Protein AF-A0A9D1SQ74-F1 (afdb_monomer_lite)

pLDDT: mean 72.54, std 18.02, range [31.77, 94.38]

Sequence (328 aa):
MSELSLGQFIKNVFDYSTGKPVQQQPGKVANENFQRAQNEAMKMVQQTAQNITQNFVRQQDILNTQMMLKELSNVERSWLMKNMFNFPENLSQLIEQIVTQGKTVTAQELAALMKQDIDISKILVLLQTNGKAALEKLQKMITTMNQSGIYDTRQLKEMSVLINACIPANDASQAQILKSLMVMYLPWLPLNESAGFNFGADSAEEGKKGAGEESITIIITTKNYGEIKVFLFMAQNGVNMDITCSEDFPKDRFNEAIKGENAIHLSENPVYTTRKSNSDEDAKELKVEFSKSAKITPQLLIIVHAIIKIVTELDNTGTLQEKRKEEL

Organism: NCBI:txid2840847

Radius of gyration: 31.01 Å; chains: 1; bounding box: 105×67×65 Å

Secondary structure (DSSP, 8-state):
-----THHHHTTT----S--------SSHHHHHHHHHHHHHHHHHHHHHHHHHHHHHHHHHHHHHHHTTS---HHHHHHHHHHHTT--SSHHHHHHHHHHTT----HHHHHHHTTSPP-HHHHHHHHHHHHHHHHHHHHHHHHHHHHTT----HHHHHHHHHHHHTS--TT--HHHHHHHHHHHH-TTS---TTTSEEEEE----TT-TT--S-EEEEEEE-SSS-EEEEEEEEETTEEEEEEEE-TTS-HHHHHHHHHH-TT--BSSPPEEEE------TT--S-EEEEE--S---HHHHHHHHHHHHHHHHHHHHHHHHHHHHHT-

Structure (mmCIF, N/CA/C/O backbone):
data_AF-A0A9D1SQ74-F1
#
_entry.id   AF-A0A9D1SQ74-F1
#
loop_
_atom_site.group_PDB
_atom_site.id
_atom_site.type_symbol
_atom_site.label_atom_id
_atom_site.label_alt_id
_atom_site.label_comp_id
_atom_site.label_asym_id
_atom_site.label_entity_id
_atom_site.label_seq_id
_atom_site.pdbx_PDB_ins_code
_atom_site.Cartn_x
_atom_site.Cartn_y
_atom_site.Cartn_z
_atom_site.occupancy
_atom_site.B_iso_or_equiv
_atom_site.auth_seq_id
_atom_site.auth_comp_id
_atom_site.auth_asym_id
_atom_site.auth_atom_id
_atom_site.pdbx_PDB_model_num
ATOM 1 N N . MET A 1 1 ? -40.298 -39.230 38.583 1.00 40.81 1 MET A N 1
ATOM 2 C CA . MET A 1 1 ? -40.812 -40.516 38.075 1.00 40.81 1 MET A CA 1
ATOM 3 C C . MET A 1 1 ? -42.325 -40.454 38.025 1.00 40.81 1 MET A C 1
ATOM 5 O O . MET A 1 1 ? -42.935 -40.405 39.082 1.00 40.81 1 MET A O 1
ATOM 9 N N . SER A 1 2 ? -42.893 -40.446 36.823 1.00 35.75 2 SER A N 1
ATOM 10 C CA . SER A 1 2 ? -44.141 -41.146 36.494 1.00 35.75 2 SER A CA 1
ATOM 11 C C . SER A 1 2 ? -44.326 -41.055 34.980 1.00 35.75 2 SER A C 1
ATOM 13 O O . SER A 1 2 ? -44.617 -40.002 34.419 1.00 35.75 2 SER A O 1
ATOM 15 N N . GLU A 1 3 ? -44.029 -42.170 34.323 1.00 40.03 3 GLU A N 1
ATOM 16 C CA . GLU A 1 3 ? -44.167 -42.377 32.887 1.00 40.03 3 GLU A CA 1
ATOM 17 C C . GLU A 1 3 ? -45.650 -42.345 32.502 1.00 40.03 3 GLU A C 1
ATOM 19 O O . GLU A 1 3 ? -46.478 -43.044 33.088 1.00 40.03 3 GLU A O 1
ATOM 24 N N . LEU A 1 4 ? -45.997 -41.538 31.500 1.00 39.62 4 LEU A N 1
ATOM 25 C CA . LEU A 1 4 ? -47.289 -41.639 30.832 1.00 39.62 4 LEU A CA 1
ATOM 26 C C . LEU A 1 4 ? -47.246 -42.859 29.908 1.00 39.62 4 LEU A C 1
ATOM 28 O O . LEU A 1 4 ? -46.533 -42.874 28.907 1.00 39.62 4 LEU A O 1
ATOM 32 N N . SER A 1 5 ? -47.989 -43.902 30.287 1.00 42.06 5 SER A N 1
ATOM 33 C CA . SER A 1 5 ? -48.046 -45.164 29.553 1.00 42.06 5 SER A CA 1
ATOM 34 C C . SER A 1 5 ? -48.675 -44.981 28.166 1.00 42.06 5 SER A C 1
ATOM 36 O O . SER A 1 5 ? -49.689 -44.295 28.001 1.00 42.06 5 SER A O 1
ATOM 38 N N . LEU A 1 6 ? -48.106 -45.677 27.181 1.00 42.19 6 LEU A N 1
ATOM 39 C CA . LEU A 1 6 ? -48.538 -45.759 25.779 1.00 42.19 6 LEU A CA 1
ATOM 40 C C . LEU A 1 6 ? -50.039 -46.100 25.600 1.00 42.19 6 LEU A C 1
ATOM 42 O O . LEU A 1 6 ? -50.615 -45.862 24.540 1.00 42.19 6 LEU A O 1
ATOM 46 N N . GLY A 1 7 ? -50.694 -46.622 26.645 1.00 39.25 7 GLY A N 1
ATOM 47 C CA . GLY A 1 7 ? -52.119 -46.955 26.657 1.00 39.25 7 GLY A CA 1
ATOM 48 C C . GLY A 1 7 ? -53.066 -45.748 26.644 1.00 39.25 7 GLY A C 1
ATOM 49 O O . GLY A 1 7 ? -54.205 -45.883 26.203 1.00 39.25 7 GLY A O 1
ATOM 50 N N . GLN A 1 8 ? -52.617 -44.557 27.058 1.00 45.94 8 GLN A N 1
ATOM 51 C CA . GLN A 1 8 ? -53.454 -43.346 27.031 1.00 45.94 8 GLN A CA 1
ATOM 52 C C . GLN A 1 8 ? -53.508 -42.672 25.654 1.00 45.94 8 GLN A C 1
ATOM 54 O O . GLN A 1 8 ? -54.426 -41.900 25.389 1.00 45.94 8 GLN A O 1
ATOM 59 N N . PHE A 1 9 ? -52.573 -42.996 24.757 1.00 41.69 9 PHE A N 1
ATOM 60 C CA . PHE A 1 9 ? -52.536 -42.439 23.405 1.00 41.69 9 PHE A CA 1
ATOM 61 C C . PHE A 1 9 ? -53.516 -43.151 22.457 1.00 41.69 9 PHE A C 1
ATOM 63 O O . PHE A 1 9 ? -54.148 -42.516 21.617 1.00 41.69 9 PHE A O 1
ATOM 70 N N . ILE A 1 10 ? -53.708 -44.463 22.625 1.00 40.72 10 ILE A N 1
ATOM 71 C CA . ILE A 1 10 ? -54.502 -45.272 21.684 1.00 40.72 10 ILE A CA 1
ATOM 72 C C . ILE A 1 10 ? -56.015 -45.117 21.907 1.00 40.72 10 ILE A C 1
ATOM 74 O O . ILE A 1 10 ? -56.791 -45.252 20.962 1.00 40.72 10 ILE A O 1
ATOM 78 N N . LYS A 1 11 ? -56.460 -44.723 23.108 1.00 39.16 11 LYS A N 1
ATOM 79 C CA . LYS A 1 11 ? -57.896 -44.550 23.387 1.00 39.16 11 LYS A CA 1
ATOM 80 C C . LYS A 1 11 ? -58.534 -43.346 22.674 1.00 39.16 11 LYS A C 1
ATOM 82 O O . LYS A 1 11 ? -59.751 -43.290 22.568 1.00 39.16 11 LYS A O 1
ATOM 87 N N . ASN A 1 12 ? -57.733 -42.419 22.146 1.00 41.53 12 ASN A N 1
ATOM 88 C CA . ASN A 1 12 ? -58.245 -41.252 21.421 1.00 41.53 12 ASN A CA 1
ATOM 89 C C . ASN A 1 12 ? -58.334 -41.450 19.899 1.00 41.53 12 ASN A C 1
ATOM 91 O O . ASN A 1 12 ? -58.818 -40.553 19.214 1.00 41.53 12 ASN A O 1
ATOM 95 N N . VAL A 1 13 ? -57.870 -42.583 19.353 1.00 44.66 13 VAL A N 1
ATOM 96 C CA . VAL A 1 13 ? -57.751 -42.757 17.891 1.00 44.66 13 VAL A CA 1
ATOM 97 C C . VAL A 1 13 ? -58.800 -43.706 17.301 1.00 44.66 13 VAL A C 1
ATOM 99 O O . VAL A 1 13 ? -59.076 -43.622 16.109 1.00 44.66 13 VAL A O 1
ATOM 102 N N . PHE A 1 14 ? -59.463 -44.551 18.094 1.00 39.62 14 PHE A N 1
ATOM 103 C CA . PHE A 1 14 ? -60.443 -45.501 17.557 1.00 39.62 14 PHE A CA 1
ATOM 104 C C . PHE A 1 14 ? -61.669 -45.664 18.456 1.00 39.62 14 PHE A C 1
ATOM 106 O O . PHE A 1 14 ? -61.734 -46.576 19.268 1.00 39.62 14 PHE A O 1
ATOM 113 N N . ASP A 1 15 ? -62.664 -44.801 18.247 1.00 33.03 15 ASP A N 1
ATOM 114 C CA . ASP A 1 15 ? -64.072 -45.123 18.515 1.00 33.03 15 ASP A CA 1
ATOM 115 C C . ASP A 1 15 ? -64.968 -44.446 17.455 1.00 33.03 15 ASP A C 1
ATOM 117 O O . ASP A 1 15 ? -65.836 -43.621 17.725 1.00 33.03 15 ASP A O 1
ATOM 121 N N . TYR A 1 16 ? -64.719 -44.786 16.185 1.00 42.50 16 TYR A N 1
ATOM 122 C CA . TYR A 1 16 ? -65.669 -44.583 15.084 1.00 42.50 16 TYR A CA 1
ATOM 123 C C . TYR A 1 16 ? -66.482 -45.865 14.890 1.00 42.50 16 TYR A C 1
ATOM 125 O O . TYR A 1 16 ? -66.281 -46.608 13.934 1.00 42.50 16 TYR A O 1
ATOM 133 N N . SER A 1 17 ? -67.391 -46.159 15.815 1.00 44.62 17 SER A N 1
ATOM 134 C CA . SER A 1 17 ? -68.439 -47.158 15.588 1.00 44.62 17 SER A CA 1
ATOM 135 C C . SER A 1 17 ? -69.568 -46.991 16.598 1.00 44.62 17 SER A C 1
ATOM 137 O O . SER A 1 17 ? -69.649 -47.691 17.598 1.00 44.62 17 SER A O 1
ATOM 139 N N . THR A 1 18 ? -70.422 -45.998 16.372 1.00 38.81 18 THR A N 1
ATOM 140 C CA . THR A 1 18 ? -71.885 -46.081 16.537 1.00 38.81 18 THR A CA 1
ATOM 141 C C . THR A 1 18 ? -72.463 -44.696 16.267 1.00 38.81 18 THR A C 1
ATOM 143 O O . THR A 1 18 ? -72.090 -43.695 16.874 1.00 38.81 18 THR A O 1
ATOM 146 N N . GLY A 1 19 ? -73.329 -44.620 15.258 1.00 45.19 19 GLY A N 1
ATOM 147 C CA . GLY A 1 19 ? -73.814 -43.365 14.705 1.00 45.19 19 GLY A CA 1
ATOM 148 C C . GLY A 1 19 ? -74.591 -42.513 15.704 1.00 45.19 19 GLY A C 1
ATOM 149 O O . GLY A 1 19 ? -75.676 -42.896 16.130 1.00 45.19 19 GLY A O 1
ATOM 150 N N . LYS A 1 20 ? -74.077 -41.308 15.970 1.00 32.91 20 LYS A N 1
ATOM 151 C CA . LYS A 1 20 ? -74.856 -40.077 16.175 1.00 32.91 20 LYS A CA 1
ATOM 152 C C . LYS A 1 20 ? -74.049 -38.892 15.624 1.00 32.91 20 LYS A C 1
ATOM 154 O O . LYS A 1 20 ? -72.867 -38.785 15.946 1.00 32.91 20 LYS A O 1
ATOM 159 N N . PRO A 1 21 ? -74.635 -37.999 14.809 1.00 31.77 21 PRO A N 1
ATOM 160 C CA . PRO A 1 21 ? -73.918 -36.828 14.327 1.00 31.77 21 PRO A CA 1
ATOM 161 C C . PRO A 1 21 ? -73.791 -35.812 15.469 1.00 31.77 21 PRO A C 1
ATOM 163 O O . PRO A 1 21 ? -74.792 -35.266 15.930 1.00 31.77 21 PRO A O 1
ATOM 166 N N . VAL A 1 22 ? -72.566 -35.539 15.923 1.00 36.97 22 VAL A N 1
ATOM 167 C CA . VAL A 1 22 ? -72.284 -34.341 16.725 1.00 36.97 22 VAL A CA 1
ATOM 168 C C . VAL A 1 22 ? -71.955 -33.219 15.748 1.00 36.97 22 VAL A C 1
ATOM 170 O O . VAL A 1 22 ? -70.927 -33.236 15.077 1.00 36.97 22 VAL A O 1
ATOM 173 N N . GLN A 1 23 ? -72.864 -32.253 15.642 1.00 46.28 23 GLN A N 1
ATOM 174 C CA . GLN A 1 23 ? -72.619 -30.997 14.944 1.00 46.28 23 GLN A CA 1
ATOM 175 C C . GLN A 1 23 ? -71.534 -30.210 15.689 1.00 46.28 23 GLN A C 1
ATOM 177 O O . GLN A 1 23 ? -71.805 -29.651 16.748 1.00 46.28 23 GLN A O 1
ATOM 182 N N . GLN A 1 24 ? -70.331 -30.108 15.125 1.00 38.84 24 GLN A N 1
ATOM 183 C CA . GLN A 1 24 ? -69.431 -28.984 15.394 1.00 38.84 24 GLN A CA 1
ATOM 184 C C . GLN A 1 24 ? -68.804 -28.506 14.083 1.00 38.84 24 GLN A C 1
ATOM 186 O O . GLN A 1 24 ? -68.208 -29.272 13.331 1.00 38.84 24 GLN A O 1
ATOM 191 N N . GLN A 1 25 ? -69.016 -27.221 13.799 1.00 38.03 25 GLN A N 1
ATOM 192 C CA . GLN A 1 25 ? -68.569 -26.519 12.599 1.00 38.03 25 GLN A CA 1
ATOM 193 C C . GLN A 1 25 ? -67.032 -26.539 12.471 1.00 38.03 25 GLN A C 1
ATOM 195 O O . GLN A 1 25 ? -66.346 -26.045 13.369 1.00 38.03 25 GLN A O 1
ATOM 200 N N . PRO A 1 26 ? -66.467 -27.015 11.348 1.00 41.44 26 PRO A N 1
ATOM 201 C CA . PRO A 1 26 ? -65.044 -26.892 11.068 1.00 41.44 26 PRO A CA 1
ATOM 202 C C . PRO A 1 26 ? -64.786 -25.559 10.350 1.00 41.44 26 PRO A C 1
ATOM 204 O O . PRO A 1 26 ? -65.309 -25.326 9.265 1.00 41.44 26 PRO A O 1
ATOM 207 N N . GLY A 1 27 ? -63.992 -24.655 10.931 1.00 45.84 27 GLY A N 1
ATOM 208 C CA . GLY A 1 27 ? -63.572 -23.467 10.171 1.00 45.84 27 GLY A CA 1
ATOM 209 C C . GLY A 1 27 ? -62.713 -22.435 10.893 1.00 45.84 27 GLY A C 1
ATOM 210 O O . GLY A 1 27 ? -61.797 -21.895 10.283 1.00 45.84 27 GLY A O 1
ATOM 211 N N . LYS A 1 28 ? -62.950 -22.157 12.181 1.00 47.53 28 LYS A N 1
ATOM 212 C CA . LYS A 1 28 ? -62.238 -21.059 12.873 1.00 47.53 28 LYS A CA 1
ATOM 213 C C . LYS A 1 28 ? -61.020 -21.512 13.684 1.00 47.53 28 LYS A C 1
ATOM 215 O O . LYS A 1 28 ? -59.944 -20.947 13.535 1.00 47.53 28 LYS A O 1
ATOM 220 N N . VAL A 1 29 ? -61.144 -22.600 14.444 1.00 51.41 29 VAL A N 1
ATOM 221 C CA . VAL A 1 29 ? -60.103 -23.034 15.399 1.00 51.41 29 VAL A CA 1
ATOM 222 C C . VAL A 1 29 ? -58.841 -23.581 14.708 1.00 51.41 29 VAL A C 1
ATOM 224 O O . VAL A 1 29 ? -57.727 -23.368 15.175 1.00 51.41 29 VAL A O 1
ATOM 227 N N . ALA A 1 30 ? -58.993 -24.242 13.555 1.00 50.31 30 ALA A N 1
ATOM 228 C CA . ALA A 1 30 ? -57.861 -24.764 12.783 1.00 50.31 30 ALA A CA 1
ATOM 229 C C . ALA A 1 30 ? -57.021 -23.646 12.138 1.00 50.31 30 ALA A C 1
ATOM 231 O O . ALA A 1 30 ? -55.798 -23.747 12.080 1.00 50.31 30 ALA A O 1
ATOM 232 N N . ASN A 1 31 ? -57.668 -22.562 11.700 1.00 53.16 31 ASN A N 1
ATOM 233 C CA . ASN A 1 31 ? -56.997 -21.443 11.041 1.00 53.16 31 ASN A CA 1
ATOM 234 C C . ASN A 1 31 ? -56.251 -20.553 12.054 1.00 53.16 31 ASN A C 1
ATOM 236 O O . ASN A 1 31 ? -55.129 -20.121 11.803 1.00 53.16 31 ASN A O 1
ATOM 240 N N . GLU A 1 32 ? -56.831 -20.355 13.243 1.00 54.28 32 GLU A N 1
ATOM 241 C CA . GLU A 1 32 ? -56.183 -19.641 14.354 1.00 54.28 32 GLU A CA 1
ATOM 242 C C . GLU A 1 32 ? -54.959 -20.397 14.895 1.00 54.28 32 GLU A C 1
ATOM 244 O O . GLU A 1 32 ? -53.920 -19.790 15.164 1.00 54.28 32 GLU A O 1
ATOM 249 N N . ASN A 1 33 ? -55.040 -21.728 14.994 1.00 58.03 33 ASN A N 1
ATOM 250 C CA . ASN A 1 33 ? -53.909 -22.558 15.414 1.00 58.03 33 ASN A CA 1
ATOM 251 C C . ASN A 1 33 ? -52.782 -22.581 14.368 1.00 58.03 33 ASN A C 1
ATOM 253 O O . ASN A 1 33 ? -51.608 -22.553 14.735 1.00 58.03 33 ASN A O 1
ATOM 257 N N . PHE A 1 34 ? -53.117 -22.558 13.074 1.00 56.03 34 PHE A N 1
ATOM 258 C CA . PHE A 1 34 ? -52.127 -22.479 11.998 1.00 56.03 34 PHE A CA 1
ATOM 259 C C . PHE A 1 34 ? -51.415 -21.115 11.954 1.00 56.03 34 PHE A C 1
ATOM 261 O O . PHE A 1 34 ? -50.193 -21.057 11.814 1.00 56.03 34 PHE A O 1
ATOM 268 N N . GLN A 1 35 ? -52.145 -20.013 12.156 1.00 60.59 35 GLN A N 1
ATOM 269 C CA . GLN A 1 35 ? -51.551 -18.672 12.249 1.00 60.59 35 GLN A CA 1
ATOM 270 C C . GLN A 1 35 ? -50.667 -18.502 13.491 1.00 60.59 35 GLN A C 1
ATOM 272 O O . GLN A 1 35 ? -49.609 -17.875 13.412 1.00 60.59 35 GLN A O 1
ATOM 277 N N . ARG A 1 36 ? -51.048 -19.087 14.635 1.00 66.88 36 ARG A N 1
ATOM 278 C CA . ARG A 1 36 ? -50.188 -19.109 15.831 1.00 66.88 36 ARG A CA 1
ATOM 279 C C . ARG A 1 36 ? -48.899 -19.890 15.594 1.00 66.88 36 ARG A C 1
ATOM 281 O O . ARG A 1 36 ? -47.834 -19.368 15.908 1.00 66.88 36 ARG A O 1
ATOM 288 N N . ALA A 1 37 ? -48.982 -21.061 14.965 1.00 65.69 37 ALA A N 1
ATOM 289 C CA . ALA A 1 37 ? -47.807 -21.861 14.625 1.00 65.69 37 ALA A CA 1
ATOM 290 C C . ALA A 1 37 ? -46.854 -21.126 13.662 1.00 65.69 37 ALA A C 1
ATOM 292 O O . ALA A 1 37 ? -45.640 -21.162 13.857 1.00 65.69 37 ALA A O 1
ATOM 293 N N . GLN A 1 38 ? -47.376 -20.395 12.666 1.00 60.94 38 GLN A N 1
ATOM 294 C CA . GLN A 1 38 ? -46.543 -19.557 11.792 1.00 60.94 38 GLN A CA 1
ATOM 295 C C . GLN A 1 38 ? -45.862 -18.408 12.545 1.00 60.94 38 GLN A C 1
ATOM 297 O O . GLN A 1 38 ? -44.676 -18.156 12.337 1.00 60.94 38 GLN A O 1
ATOM 302 N N . ASN A 1 39 ? -46.580 -17.727 13.441 1.00 68.88 39 ASN A N 1
ATOM 303 C CA . ASN A 1 39 ? -46.018 -16.626 14.226 1.00 68.88 39 ASN A CA 1
ATOM 304 C C . ASN A 1 39 ? -44.946 -17.099 15.221 1.00 68.88 39 ASN A C 1
ATOM 306 O O . ASN A 1 39 ? -43.951 -16.405 15.432 1.00 68.88 39 ASN A O 1
ATOM 310 N N . GLU A 1 40 ? -45.116 -18.277 15.819 1.00 69.19 40 GLU A N 1
ATOM 311 C CA . GLU A 1 40 ? -44.108 -18.891 16.690 1.00 69.19 40 GLU A CA 1
ATOM 312 C C . GLU A 1 40 ? -42.882 -19.361 15.905 1.00 69.19 40 GLU A C 1
ATOM 314 O O . GLU A 1 40 ? -41.754 -19.107 16.331 1.00 69.19 40 GLU A O 1
ATOM 319 N N . ALA A 1 41 ? -43.081 -19.953 14.723 1.00 63.09 41 ALA A N 1
ATOM 320 C CA . ALA A 1 41 ? -41.988 -20.314 13.826 1.00 63.09 41 ALA A CA 1
ATOM 321 C C . ALA A 1 41 ? -41.191 -19.078 13.378 1.00 63.09 41 ALA A C 1
ATOM 323 O O . ALA A 1 41 ? -39.964 -19.091 13.417 1.00 63.09 41 ALA A O 1
ATOM 324 N N . MET A 1 42 ? -41.867 -17.978 13.029 1.00 62.75 42 MET A N 1
ATOM 325 C CA . MET A 1 42 ? -41.214 -16.729 12.628 1.00 62.75 42 MET A CA 1
ATOM 326 C C . MET A 1 42 ? -40.422 -16.097 13.783 1.00 62.75 42 MET A C 1
ATOM 328 O O . MET A 1 42 ? -39.296 -15.644 13.578 1.00 62.75 42 MET A O 1
ATOM 332 N N . LYS A 1 43 ? -40.952 -16.136 15.015 1.00 69.06 43 LYS A N 1
ATOM 333 C CA . LYS A 1 43 ? -40.223 -15.704 16.220 1.00 69.06 43 LYS A CA 1
ATOM 334 C C . LYS A 1 43 ? -38.998 -16.568 16.504 1.00 69.06 43 LYS A C 1
ATOM 336 O O . LYS A 1 43 ? -37.950 -16.017 16.828 1.00 69.06 43 LYS A O 1
ATOM 341 N N . MET A 1 44 ? -39.108 -17.890 16.357 1.00 61.06 44 MET A N 1
ATOM 342 C CA . MET A 1 44 ? -37.967 -18.797 16.504 1.00 61.06 44 MET A CA 1
ATOM 343 C C . MET A 1 44 ? -36.899 -18.515 15.451 1.00 61.06 44 MET A C 1
ATOM 345 O O . MET A 1 44 ? -35.743 -18.344 15.811 1.00 61.06 44 MET A O 1
ATOM 349 N N . VAL A 1 45 ? -37.272 -18.363 14.178 1.00 64.88 45 VAL A N 1
ATOM 350 C CA . VAL A 1 45 ? -36.324 -18.012 13.106 1.00 64.88 45 VAL A CA 1
ATOM 351 C C . VAL A 1 45 ? -35.636 -16.677 13.395 1.00 64.88 45 VAL A C 1
ATOM 353 O O . VAL A 1 45 ? -34.424 -16.566 13.230 1.00 64.88 45 VAL A O 1
ATOM 356 N N . GLN A 1 46 ? -36.370 -15.678 13.888 1.00 56.09 46 GLN A N 1
ATOM 357 C CA . GLN A 1 46 ? -35.806 -14.373 14.229 1.00 56.09 46 GLN A CA 1
ATOM 358 C C . GLN A 1 46 ? -34.876 -14.434 15.451 1.00 56.09 46 GLN A C 1
ATOM 360 O O . GLN A 1 46 ? -33.811 -13.819 15.433 1.00 56.09 46 GLN A O 1
ATOM 365 N N . GLN A 1 47 ? -35.222 -15.208 16.482 1.00 59.66 47 GLN A N 1
ATOM 366 C CA . GLN A 1 47 ? -34.354 -15.450 17.640 1.00 59.66 47 GLN A CA 1
ATOM 367 C C . GLN A 1 47 ? -33.104 -16.246 17.263 1.00 59.66 47 GLN A C 1
ATOM 369 O O . GLN A 1 47 ? -32.009 -15.918 17.711 1.00 59.66 47 GLN A O 1
ATOM 374 N N . THR A 1 48 ? -33.235 -17.262 16.411 1.00 55.94 48 THR A N 1
ATOM 375 C CA . THR A 1 48 ? -32.101 -18.030 15.896 1.00 55.94 48 THR A CA 1
ATOM 376 C C . THR A 1 48 ? -31.199 -17.144 15.041 1.00 55.94 48 THR A C 1
ATOM 378 O O . THR A 1 48 ? -29.990 -17.167 15.239 1.00 55.94 48 THR A O 1
ATOM 381 N N . ALA A 1 49 ? -31.757 -16.292 14.176 1.00 49.38 49 ALA A N 1
ATOM 382 C CA . ALA A 1 49 ? -30.987 -15.318 13.404 1.00 49.38 49 ALA A CA 1
ATOM 383 C C . ALA A 1 49 ? -30.255 -14.316 14.311 1.00 49.38 49 ALA A C 1
ATOM 385 O O . ALA A 1 49 ? -29.065 -14.086 14.127 1.00 49.38 49 ALA A O 1
ATOM 386 N N . GLN A 1 50 ? -30.916 -13.774 15.338 1.00 50.66 50 GLN A N 1
ATOM 387 C CA . GLN A 1 50 ? -30.283 -12.877 16.312 1.00 50.66 50 GLN A CA 1
ATOM 388 C C . GLN A 1 50 ? -29.173 -13.570 17.112 1.00 50.66 50 GLN A C 1
ATOM 390 O O . GLN A 1 50 ? -28.110 -12.982 17.303 1.00 50.66 50 GLN A O 1
ATOM 395 N N . ASN A 1 51 ? -29.379 -14.819 17.533 1.00 52.88 51 ASN A N 1
ATOM 396 C CA . ASN A 1 51 ? -28.370 -15.608 18.240 1.00 52.88 51 ASN A CA 1
ATOM 397 C C . ASN A 1 51 ? -27.179 -15.959 17.341 1.00 52.88 51 ASN A C 1
ATOM 399 O O . ASN A 1 51 ? -26.043 -15.906 17.804 1.00 52.88 51 ASN A O 1
ATOM 403 N N . ILE A 1 52 ? -27.406 -16.275 16.062 1.00 50.81 52 ILE A N 1
ATOM 404 C CA . ILE A 1 52 ? -26.331 -16.503 15.086 1.00 50.81 52 ILE A CA 1
ATOM 405 C C . ILE A 1 52 ? -25.531 -15.213 14.885 1.00 50.81 52 ILE A C 1
ATOM 407 O O . ILE A 1 52 ? -24.310 -15.249 15.005 1.00 50.81 52 ILE A O 1
ATOM 411 N N . THR A 1 53 ? -26.188 -14.068 14.681 1.00 44.06 53 THR A N 1
ATOM 412 C CA . THR A 1 53 ? -25.509 -12.770 14.541 1.00 44.06 53 THR A CA 1
ATOM 413 C C . THR A 1 53 ? -24.723 -12.403 15.803 1.00 44.06 53 THR A C 1
ATOM 415 O O . THR A 1 53 ? -23.562 -12.018 15.713 1.00 44.06 53 THR A O 1
ATOM 418 N N . GLN A 1 54 ? -25.302 -12.576 16.996 1.00 45.72 54 GLN A N 1
ATOM 419 C CA . GLN A 1 54 ? -24.612 -12.300 18.262 1.00 45.72 54 GLN A CA 1
ATOM 420 C C . GLN A 1 54 ? -23.441 -13.251 18.532 1.00 45.72 54 GLN A C 1
ATOM 422 O O . GLN A 1 54 ? -22.429 -12.824 19.088 1.00 45.72 54 GLN A O 1
ATOM 427 N N . ASN A 1 55 ? -23.564 -14.526 18.163 1.00 45.69 55 ASN A N 1
ATOM 428 C CA . ASN A 1 55 ? -22.487 -15.498 18.322 1.00 45.69 55 ASN A CA 1
ATOM 429 C C . ASN A 1 55 ? -21.374 -15.286 17.290 1.00 45.69 55 ASN A C 1
ATOM 431 O O . ASN A 1 55 ? -20.214 -15.468 17.640 1.00 45.69 55 ASN A O 1
ATOM 435 N N . PHE A 1 56 ? -21.693 -14.850 16.068 1.00 42.91 56 PHE A N 1
ATOM 436 C CA . PHE A 1 56 ? -20.704 -14.503 15.045 1.00 42.91 56 PHE A CA 1
ATOM 437 C C . PHE A 1 56 ? -19.900 -13.255 15.439 1.00 42.91 56 PHE A C 1
ATOM 439 O O . PHE A 1 56 ? -18.674 -13.274 15.373 1.00 42.91 56 PHE A O 1
ATOM 446 N N . VAL A 1 57 ? -20.574 -12.219 15.958 1.00 51.09 57 VAL A N 1
ATOM 447 C CA . VAL A 1 57 ? -19.921 -11.026 16.527 1.00 51.09 57 VAL A CA 1
ATOM 448 C C . VAL A 1 57 ? -19.015 -11.415 17.698 1.00 51.09 57 VAL A C 1
ATOM 450 O O . VAL A 1 57 ? -17.842 -11.064 17.694 1.00 51.09 57 VAL A O 1
ATOM 453 N N . ARG A 1 58 ? -19.492 -12.252 18.635 1.00 52.47 58 ARG A N 1
ATOM 454 C CA . ARG A 1 58 ? -18.657 -12.755 19.741 1.00 52.47 58 ARG A CA 1
ATOM 455 C C . ARG A 1 58 ? -17.461 -13.583 19.272 1.00 52.47 58 ARG A C 1
ATOM 457 O O . ARG A 1 58 ? -16.399 -13.481 19.871 1.00 52.47 58 ARG A O 1
ATOM 464 N N . GLN A 1 59 ? -17.599 -14.404 18.232 1.00 46.91 59 GLN A N 1
ATOM 465 C CA . GLN A 1 59 ? -16.483 -15.204 17.716 1.00 46.91 59 GLN A CA 1
ATOM 466 C C . GLN A 1 59 ? -15.421 -14.325 17.045 1.00 46.91 59 GLN A C 1
ATOM 468 O O . GLN A 1 59 ? -14.228 -14.545 17.254 1.00 46.91 59 GLN A O 1
ATOM 473 N N . GLN A 1 60 ? -15.850 -13.297 16.306 1.00 50.47 60 GLN A N 1
ATOM 474 C CA . GLN A 1 60 ? -14.963 -12.291 15.727 1.00 50.47 60 GLN A CA 1
ATOM 475 C C . GLN A 1 60 ? -14.269 -11.461 16.820 1.00 50.47 60 GLN A C 1
ATOM 477 O O . GLN A 1 60 ? -13.060 -11.253 16.753 1.00 50.47 60 GLN A O 1
ATOM 482 N N . ASP A 1 61 ? -14.993 -1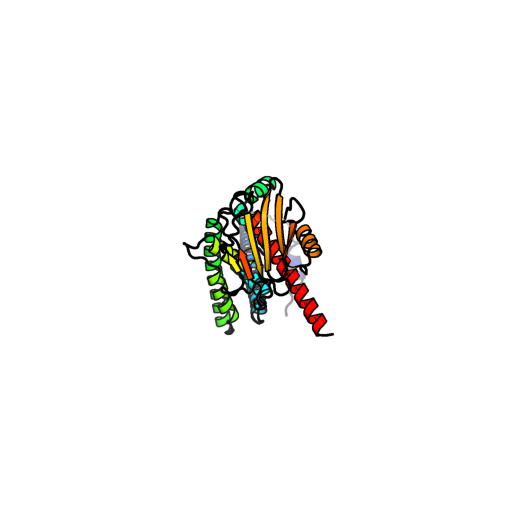1.082 17.876 1.00 52.88 61 ASP A N 1
ATOM 483 C CA . ASP A 1 61 ? -14.435 -10.390 19.041 1.00 52.88 61 ASP A CA 1
ATOM 484 C C . ASP A 1 61 ? -13.409 -11.259 19.791 1.00 52.88 61 ASP A C 1
ATOM 486 O O . ASP A 1 61 ? -12.350 -10.765 20.175 1.00 52.88 61 ASP A O 1
ATOM 490 N N . ILE A 1 62 ? -13.658 -12.564 19.958 1.00 49.94 62 ILE A N 1
ATOM 491 C CA . ILE A 1 62 ? -12.737 -13.499 20.632 1.00 49.94 62 ILE A CA 1
ATOM 492 C C . ILE A 1 62 ? -11.466 -13.738 19.804 1.00 49.94 62 ILE A C 1
ATOM 494 O O . ILE A 1 62 ? -10.371 -13.724 20.367 1.00 49.94 62 ILE A O 1
ATOM 498 N N . LEU A 1 63 ? -11.583 -13.920 18.483 1.00 49.44 63 LEU A N 1
ATOM 499 C CA . LEU A 1 63 ? -10.428 -14.068 17.586 1.00 49.44 63 LEU A CA 1
ATOM 500 C C . LEU A 1 63 ? -9.566 -12.800 17.564 1.00 49.44 63 LEU A C 1
ATOM 502 O O . LEU A 1 63 ? -8.343 -12.892 17.683 1.00 49.44 63 LEU A O 1
ATOM 506 N N . ASN A 1 64 ? -10.200 -11.623 17.520 1.00 54.12 64 ASN A N 1
ATOM 507 C CA . ASN A 1 64 ? -9.508 -10.347 17.688 1.00 54.12 64 ASN A CA 1
ATOM 508 C C . ASN A 1 64 ? -8.805 -10.292 19.054 1.00 54.12 64 ASN A C 1
ATOM 510 O O . ASN A 1 64 ? -7.633 -9.946 19.131 1.00 54.12 64 ASN A O 1
ATOM 514 N N . THR A 1 65 ? -9.473 -10.707 20.135 1.00 54.94 65 THR A N 1
ATOM 515 C CA . THR A 1 65 ? -8.902 -10.683 21.495 1.00 54.94 65 THR A CA 1
ATOM 516 C C . THR A 1 65 ? -7.679 -11.593 21.644 1.00 54.94 65 THR A C 1
ATOM 518 O O . THR A 1 65 ? -6.734 -11.229 22.340 1.00 54.94 65 THR A O 1
ATOM 521 N N . GLN A 1 66 ? -7.643 -12.745 20.967 1.00 51.06 66 GLN A N 1
ATOM 522 C CA . GLN A 1 66 ? -6.499 -13.664 21.020 1.00 51.06 66 GLN A CA 1
ATOM 523 C C . GLN A 1 66 ? -5.287 -13.187 20.207 1.00 51.06 66 GLN A C 1
ATOM 525 O O . GLN A 1 66 ? -4.157 -13.392 20.653 1.00 51.06 66 GLN A O 1
ATOM 530 N N . MET A 1 67 ? -5.491 -12.523 19.062 1.00 52.50 67 MET A N 1
ATOM 531 C CA . MET A 1 67 ? -4.387 -11.895 18.318 1.00 52.50 67 MET A CA 1
ATOM 532 C C . MET A 1 67 ? -3.757 -10.731 19.103 1.00 52.50 67 MET A C 1
ATOM 534 O O . MET A 1 67 ? -2.549 -10.543 19.052 1.00 52.50 67 MET A O 1
ATOM 538 N N . MET A 1 68 ? -4.551 -10.000 19.891 1.00 53.50 68 MET A N 1
ATOM 539 C CA . MET A 1 68 ? -4.138 -8.781 20.610 1.00 53.50 68 MET A CA 1
ATOM 540 C C . MET A 1 68 ? -3.325 -9.005 21.897 1.00 53.50 68 MET A C 1
ATOM 542 O O . MET A 1 68 ? -2.840 -8.043 22.489 1.00 53.50 68 MET A O 1
ATOM 546 N N . LEU A 1 69 ? -3.174 -10.254 22.353 1.00 52.12 69 LEU A N 1
ATOM 547 C CA . LEU A 1 69 ? -2.345 -10.603 23.519 1.00 52.12 69 LEU A CA 1
ATOM 548 C C . LEU A 1 69 ? -0.876 -10.881 23.151 1.00 52.12 69 LEU A C 1
ATOM 550 O O . LEU A 1 69 ? -0.039 -11.027 24.041 1.00 52.12 69 LEU A O 1
ATOM 554 N N . LYS A 1 70 ? -0.550 -10.958 21.856 1.00 61.25 70 LYS A N 1
ATOM 555 C CA . LYS A 1 70 ? 0.816 -11.116 21.336 1.00 61.25 70 LYS A CA 1
ATOM 556 C C . LYS A 1 70 ? 1.231 -9.839 20.623 1.00 61.25 70 LYS A C 1
ATOM 558 O O . LYS A 1 70 ? 0.378 -9.163 20.064 1.00 61.25 70 LYS A O 1
ATOM 563 N N . GLU A 1 71 ? 2.510 -9.471 20.660 1.00 65.50 71 GLU A N 1
ATOM 564 C CA . GLU A 1 71 ? 3.002 -8.343 19.860 1.00 65.50 71 GLU A CA 1
ATOM 565 C C . GLU A 1 71 ? 2.737 -8.617 18.376 1.00 65.50 71 GLU A C 1
ATOM 567 O O . GLU A 1 71 ? 3.306 -9.544 17.802 1.00 65.50 71 GLU A O 1
ATOM 572 N N . LEU A 1 72 ? 1.844 -7.828 17.774 1.00 69.69 72 LEU A N 1
ATOM 573 C CA . LEU A 1 72 ? 1.492 -7.977 16.365 1.00 69.69 72 LEU A CA 1
ATOM 574 C C . LEU A 1 72 ? 2.693 -7.624 15.485 1.00 69.69 72 LEU A C 1
ATOM 576 O O . LEU A 1 72 ? 3.237 -6.517 15.582 1.00 69.69 72 LEU A O 1
ATOM 580 N N . SER A 1 73 ? 3.041 -8.528 14.574 1.00 78.56 73 SER A N 1
ATOM 581 C CA . SER A 1 73 ? 3.949 -8.255 13.460 1.00 78.56 73 SER A CA 1
ATOM 582 C C . SER A 1 73 ? 3.377 -7.177 12.529 1.00 78.56 73 SER A C 1
ATOM 584 O O . SER A 1 73 ? 2.171 -6.925 12.509 1.00 78.56 73 SER A O 1
ATOM 586 N N . ASN A 1 74 ? 4.214 -6.552 11.695 1.00 77.94 74 ASN A N 1
ATOM 587 C CA . ASN A 1 74 ? 3.743 -5.526 10.752 1.00 77.94 74 ASN A CA 1
ATOM 588 C C . ASN A 1 74 ? 2.684 -6.056 9.762 1.00 77.94 74 ASN A C 1
ATOM 590 O O . ASN A 1 74 ? 1.777 -5.319 9.372 1.00 77.94 74 ASN A O 1
ATOM 594 N N . VAL A 1 75 ? 2.750 -7.345 9.409 1.00 81.50 75 VAL A N 1
ATOM 595 C CA . VAL A 1 75 ? 1.753 -8.017 8.558 1.00 81.50 75 VAL A CA 1
ATOM 596 C C . VAL A 1 75 ? 0.408 -8.124 9.271 1.00 81.50 75 VAL A C 1
ATOM 598 O O . VAL A 1 75 ? -0.617 -7.742 8.707 1.00 81.50 75 VAL A O 1
ATOM 601 N N . GLU A 1 76 ? 0.403 -8.577 10.525 1.00 81.38 76 GLU A N 1
ATOM 602 C CA . GLU A 1 76 ? -0.822 -8.674 11.328 1.00 81.38 76 GLU A CA 1
ATOM 603 C C . GLU A 1 76 ? -1.409 -7.287 11.621 1.00 81.38 76 GLU A C 1
ATOM 605 O O . GLU A 1 76 ? -2.626 -7.110 11.564 1.00 81.38 76 GLU A O 1
ATOM 610 N N . ARG A 1 77 ? -0.556 -6.277 11.850 1.00 80.56 77 ARG A N 1
ATOM 611 C CA . ARG A 1 77 ? -0.973 -4.874 12.006 1.00 80.56 77 ARG A CA 1
ATOM 612 C C . ARG A 1 77 ? -1.671 -4.354 10.749 1.00 80.56 77 ARG A C 1
ATOM 614 O O . ARG A 1 77 ? -2.778 -3.837 10.856 1.00 80.56 77 ARG A O 1
ATOM 621 N N . SER A 1 78 ? -1.079 -4.531 9.566 1.00 84.19 78 SER A N 1
ATOM 622 C CA . SER A 1 78 ? -1.700 -4.148 8.285 1.00 84.19 78 SER A CA 1
ATOM 623 C C . SER A 1 78 ? -3.025 -4.873 8.051 1.00 84.19 78 SER A C 1
ATOM 625 O O . SER A 1 78 ? -4.008 -4.251 7.645 1.00 84.19 78 SER A O 1
ATOM 627 N N . TRP A 1 79 ? -3.086 -6.176 8.332 1.00 84.81 79 TRP A N 1
ATOM 628 C CA . TRP A 1 79 ? -4.320 -6.950 8.201 1.00 84.81 79 TRP A CA 1
ATOM 629 C C . TRP A 1 79 ? -5.419 -6.421 9.129 1.00 84.81 79 TRP A C 1
ATOM 631 O O . TRP A 1 79 ? -6.537 -6.156 8.680 1.00 84.81 79 TRP A O 1
ATOM 641 N N . LEU A 1 80 ? -5.084 -6.166 10.396 1.00 84.31 80 LEU A N 1
ATOM 642 C CA . LEU A 1 80 ? -6.010 -5.581 11.360 1.00 84.31 80 LEU A CA 1
ATOM 643 C C . LEU A 1 80 ? -6.477 -4.184 10.925 1.00 84.31 80 LEU A C 1
ATOM 645 O O . LEU A 1 80 ? -7.674 -3.909 10.979 1.00 84.31 80 LEU A O 1
ATOM 649 N N . MET A 1 81 ? -5.578 -3.325 10.430 1.00 86.00 81 MET A N 1
ATOM 650 C CA . MET A 1 81 ? -5.942 -2.008 9.889 1.00 86.00 81 MET A CA 1
ATOM 651 C C . MET A 1 81 ? -6.955 -2.134 8.749 1.00 86.00 81 MET A C 1
ATOM 653 O O . MET A 1 81 ? -8.018 -1.517 8.813 1.00 86.00 81 MET A O 1
ATOM 657 N N . LYS A 1 82 ? -6.685 -2.978 7.745 1.00 90.00 82 LYS A N 1
ATOM 658 C CA . LYS A 1 82 ? -7.602 -3.191 6.611 1.00 90.00 82 LYS A CA 1
ATOM 659 C C . LYS A 1 82 ? -8.976 -3.672 7.077 1.00 90.00 82 LYS A C 1
ATOM 661 O O . LYS A 1 82 ? -9.988 -3.125 6.645 1.00 90.00 82 LYS A O 1
ATOM 666 N N . ASN A 1 83 ? -9.028 -4.596 8.036 1.00 88.44 83 ASN A N 1
ATOM 667 C CA . ASN A 1 83 ? -10.287 -5.055 8.626 1.00 88.44 83 ASN A CA 1
ATOM 668 C C . ASN A 1 83 ? -11.046 -3.938 9.354 1.00 88.44 83 ASN A C 1
ATOM 670 O O . ASN A 1 83 ? -12.265 -3.815 9.211 1.00 88.44 83 ASN A O 1
ATOM 674 N N . MET A 1 84 ? -10.346 -3.092 10.113 1.00 87.69 84 MET A N 1
ATOM 675 C CA . MET A 1 84 ? -10.977 -1.968 10.807 1.00 87.69 84 MET A CA 1
ATOM 676 C C . MET A 1 84 ? -11.576 -0.963 9.812 1.00 87.69 84 MET A C 1
ATOM 678 O O . MET A 1 84 ? -12.740 -0.570 9.973 1.00 87.69 84 MET A O 1
ATOM 682 N N . PHE A 1 85 ? -10.832 -0.646 8.746 1.00 89.56 85 PHE A N 1
ATOM 683 C CA . PHE A 1 85 ? -11.268 0.186 7.617 1.00 89.56 85 PHE A CA 1
ATOM 684 C C . PHE A 1 85 ? -12.292 -0.500 6.696 1.00 89.56 85 PHE A C 1
ATOM 686 O O . PHE A 1 85 ? -12.831 0.152 5.804 1.00 89.56 85 PHE A O 1
ATOM 693 N N . ASN A 1 86 ? -12.604 -1.784 6.897 1.00 90.38 86 ASN A N 1
ATOM 694 C CA . ASN A 1 86 ? -13.461 -2.564 5.999 1.00 90.38 86 ASN A CA 1
ATOM 695 C C . ASN A 1 86 ? -12.960 -2.543 4.540 1.00 90.38 86 ASN A C 1
ATOM 697 O O . ASN A 1 86 ? -13.737 -2.381 3.598 1.00 90.38 86 ASN A O 1
ATOM 701 N N . PHE A 1 87 ? -11.646 -2.646 4.369 1.00 92.38 87 PHE A N 1
ATOM 702 C CA . PHE A 1 87 ? -10.989 -2.750 3.074 1.00 92.38 87 PHE A CA 1
ATOM 703 C C . PHE A 1 87 ? -10.684 -4.209 2.732 1.00 92.38 87 PHE A C 1
ATOM 705 O O . PHE A 1 87 ? -10.451 -5.010 3.641 1.00 92.38 87 PHE A O 1
ATOM 712 N N . PRO A 1 88 ? -10.672 -4.569 1.437 1.00 90.88 88 PRO A N 1
ATOM 713 C CA . PRO A 1 88 ? -10.263 -5.898 1.015 1.00 90.88 88 PRO A CA 1
ATOM 714 C C . PRO A 1 88 ? -8.773 -6.131 1.292 1.00 90.88 88 PRO A C 1
ATOM 716 O O . PRO A 1 88 ? -7.989 -5.203 1.489 1.00 90.88 88 PRO A O 1
ATOM 719 N N . GLU A 1 89 ? -8.362 -7.397 1.295 1.00 86.81 89 GLU A N 1
ATOM 720 C CA . GLU A 1 89 ? -6.980 -7.756 1.617 1.00 86.81 89 GLU A CA 1
ATOM 721 C C . GLU A 1 89 ? -5.986 -7.285 0.550 1.00 86.81 89 GLU A C 1
ATOM 723 O O . GLU A 1 89 ? -4.866 -6.889 0.894 1.00 86.81 89 GLU A O 1
ATOM 728 N N . ASN A 1 90 ? -6.412 -7.308 -0.716 1.00 87.62 90 ASN A N 1
ATOM 729 C CA . ASN A 1 90 ? -5.601 -6.986 -1.883 1.00 87.62 90 ASN A CA 1
ATOM 730 C C . ASN A 1 90 ? -5.892 -5.569 -2.379 1.00 87.62 90 ASN A C 1
ATOM 732 O O . ASN A 1 90 ? -7.052 -5.202 -2.576 1.00 87.62 90 ASN A O 1
ATOM 736 N N . LEU A 1 91 ? -4.834 -4.807 -2.671 1.00 89.94 91 LEU A N 1
ATOM 737 C CA . LEU A 1 91 ? -4.969 -3.453 -3.205 1.00 89.94 91 LEU A CA 1
ATOM 738 C C . LEU A 1 91 ? -5.763 -3.450 -4.516 1.00 89.94 91 LEU A C 1
ATOM 740 O O . LEU A 1 91 ? -6.658 -2.627 -4.668 1.00 89.94 91 LEU A O 1
ATOM 744 N N . SER A 1 92 ? -5.498 -4.395 -5.423 1.00 89.31 92 SER A N 1
ATOM 745 C CA . SER A 1 92 ? -6.208 -4.499 -6.704 1.00 89.31 92 SER A CA 1
ATOM 746 C C . SER A 1 92 ? -7.721 -4.577 -6.521 1.00 89.31 92 SER A C 1
ATOM 748 O O . SER A 1 92 ? -8.449 -3.852 -7.186 1.00 89.31 92 SER A O 1
ATOM 750 N N . GLN A 1 93 ? -8.195 -5.355 -5.543 1.00 90.62 93 GLN A N 1
ATOM 751 C CA . GLN A 1 93 ? -9.623 -5.467 -5.240 1.00 90.62 93 GLN A CA 1
ATOM 752 C C . GLN A 1 93 ? -10.206 -4.149 -4.718 1.00 90.62 93 GLN A C 1
ATOM 754 O O . GLN A 1 93 ? -11.325 -3.791 -5.079 1.00 90.62 93 GLN A O 1
ATOM 759 N N . LEU A 1 94 ? -9.466 -3.405 -3.887 1.00 92.50 94 LEU A N 1
ATOM 760 C CA . LEU A 1 94 ? -9.922 -2.093 -3.421 1.00 92.50 94 LEU A CA 1
ATOM 761 C C . LEU A 1 94 ? -9.994 -1.101 -4.582 1.00 92.50 94 LEU A C 1
ATOM 763 O O . LEU A 1 94 ? -10.973 -0.373 -4.718 1.00 92.50 94 LEU A O 1
ATOM 767 N N . ILE A 1 95 ? -8.962 -1.075 -5.419 1.00 91.94 95 ILE A N 1
ATOM 768 C CA . ILE A 1 95 ? -8.895 -0.190 -6.577 1.00 91.94 95 ILE A CA 1
AT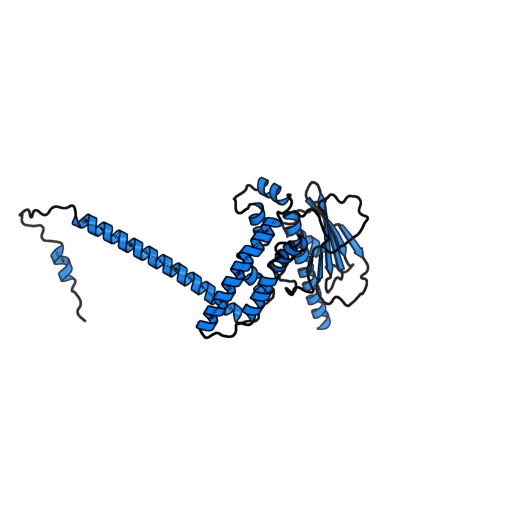OM 769 C C . ILE A 1 95 ? -10.026 -0.508 -7.557 1.00 91.94 95 ILE A C 1
ATOM 771 O O . ILE A 1 95 ? -10.728 0.409 -7.978 1.00 91.94 95 ILE A O 1
ATOM 775 N N . GLU A 1 96 ? -10.286 -1.786 -7.830 1.00 91.19 96 GLU A N 1
ATOM 776 C CA . GLU A 1 96 ? -11.444 -2.237 -8.602 1.00 91.19 96 GLU A CA 1
ATOM 777 C C . GLU A 1 96 ? -12.760 -1.741 -7.988 1.00 91.19 96 GLU A C 1
ATOM 779 O O . GLU A 1 96 ? -13.587 -1.162 -8.690 1.00 91.19 96 GLU A O 1
ATOM 784 N N . GLN A 1 97 ? -12.957 -1.882 -6.674 1.00 90.56 97 GLN A N 1
ATOM 785 C CA . GLN A 1 97 ? -14.152 -1.365 -5.993 1.00 90.56 97 GLN A CA 1
ATOM 786 C C . GLN A 1 97 ? -14.294 0.158 -6.121 1.00 90.56 97 GLN A C 1
ATOM 788 O O . GLN A 1 97 ? -15.407 0.649 -6.312 1.00 90.56 97 GLN A O 1
ATOM 793 N N . ILE A 1 98 ? -13.188 0.905 -6.053 1.00 90.94 98 ILE A N 1
ATOM 794 C CA . ILE A 1 98 ? -13.177 2.368 -6.191 1.00 90.94 98 ILE A CA 1
ATOM 795 C C . ILE A 1 98 ? -13.565 2.782 -7.614 1.00 90.94 98 ILE A C 1
ATOM 797 O O . ILE A 1 98 ? -14.436 3.640 -7.783 1.00 90.94 98 ILE A O 1
ATOM 801 N N . VAL A 1 99 ? -12.961 2.173 -8.639 1.00 91.12 99 VAL A N 1
ATOM 802 C CA . VAL A 1 99 ? -13.211 2.559 -10.039 1.00 91.12 99 VAL A CA 1
ATOM 803 C C . VAL A 1 99 ? -14.591 2.110 -10.516 1.00 91.12 99 VAL A C 1
ATOM 805 O O . VAL A 1 99 ? -15.274 2.852 -11.220 1.00 91.12 99 VAL A O 1
ATOM 808 N N . THR A 1 100 ? -15.048 0.934 -10.080 1.00 90.62 100 THR A N 1
ATOM 809 C CA . THR A 1 100 ? -16.380 0.402 -10.413 1.00 90.62 100 THR A CA 1
ATOM 810 C C . THR A 1 100 ? -17.490 0.976 -9.540 1.00 90.62 100 THR A C 1
ATOM 812 O O . THR A 1 100 ? -18.670 0.824 -9.859 1.00 90.62 100 THR A O 1
ATOM 815 N N . GLN A 1 101 ? -17.134 1.633 -8.431 1.00 85.56 101 GLN A N 1
ATOM 816 C CA . GLN A 1 101 ? -18.068 2.120 -7.413 1.00 85.56 101 GLN A CA 1
ATOM 817 C C . GLN A 1 101 ? -18.953 0.987 -6.860 1.00 85.56 101 GLN A C 1
ATOM 819 O O . GLN A 1 101 ? -20.137 1.183 -6.583 1.00 85.56 101 GLN A O 1
ATOM 824 N N . GLY A 1 102 ? -18.389 -0.221 -6.759 1.00 80.38 102 GLY A N 1
ATOM 825 C CA . GLY A 1 102 ? -19.083 -1.425 -6.295 1.00 80.38 102 GLY A CA 1
ATOM 826 C C . GLY A 1 102 ? -20.085 -2.024 -7.288 1.00 80.38 102 GLY A C 1
ATOM 827 O O . GLY A 1 102 ? -20.837 -2.923 -6.917 1.00 80.38 102 GLY A O 1
ATOM 828 N N . LYS A 1 103 ? -20.126 -1.546 -8.538 1.00 86.69 103 LYS A N 1
ATOM 829 C CA . LYS A 1 103 ? -20.994 -2.100 -9.585 1.00 86.69 103 LYS A CA 1
ATOM 830 C C . LYS A 1 103 ? -20.308 -3.255 -10.305 1.00 86.69 103 LYS A C 1
ATOM 832 O O . LYS A 1 103 ? -19.108 -3.220 -10.559 1.00 86.69 103 LYS A O 1
ATOM 837 N N . THR A 1 104 ? -21.087 -4.253 -10.708 1.00 88.44 104 THR A N 1
ATOM 838 C CA . THR A 1 104 ? -20.610 -5.264 -11.655 1.00 88.44 104 THR A CA 1
ATOM 839 C C . THR A 1 104 ? -20.430 -4.612 -13.024 1.00 88.44 104 THR A C 1
ATOM 841 O O . THR A 1 104 ? -21.383 -4.060 -13.571 1.00 88.44 104 THR A O 1
ATOM 844 N N . VAL A 1 105 ? -19.215 -4.677 -13.560 1.00 90.88 105 VAL A N 1
ATOM 845 C CA . VAL A 1 105 ? -18.856 -4.172 -14.892 1.00 90.88 105 VAL A CA 1
ATOM 846 C C . VAL A 1 105 ? -18.317 -5.314 -15.747 1.00 90.88 105 VAL A C 1
ATOM 848 O O . VAL A 1 105 ? -17.852 -6.332 -15.229 1.00 90.88 105 VAL A O 1
ATOM 851 N N . THR A 1 106 ? -18.373 -5.161 -17.064 1.00 92.44 106 THR A N 1
ATOM 852 C CA . THR A 1 106 ? -17.729 -6.098 -17.989 1.00 92.44 106 THR A CA 1
ATOM 853 C C . THR A 1 106 ? -16.203 -5.962 -17.940 1.00 92.44 106 THR A C 1
ATOM 855 O O . THR A 1 106 ? -15.664 -4.933 -17.532 1.00 92.44 106 THR A O 1
ATOM 858 N N . ALA A 1 107 ? -15.477 -6.979 -18.415 1.00 87.25 107 ALA A N 1
ATOM 859 C CA . ALA A 1 107 ? -14.012 -6.932 -18.483 1.00 87.25 107 ALA A CA 1
ATOM 860 C C . ALA A 1 107 ? -13.494 -5.772 -19.355 1.00 87.25 107 ALA A C 1
ATOM 862 O O . ALA A 1 107 ? -12.476 -5.162 -19.038 1.00 87.25 107 ALA A O 1
ATOM 863 N N . GLN A 1 108 ? -14.210 -5.438 -20.434 1.00 87.94 108 GLN A N 1
ATOM 864 C CA . GLN A 1 108 ? -13.844 -4.336 -21.323 1.00 87.94 108 GLN A CA 1
ATOM 865 C C . GLN A 1 108 ? -14.049 -2.970 -20.655 1.00 87.94 108 GLN A C 1
ATOM 867 O O . GLN A 1 108 ? -13.196 -2.093 -20.778 1.00 87.94 108 GLN A O 1
ATOM 872 N N . GLU A 1 109 ? -15.150 -2.796 -19.922 1.00 89.38 109 GLU A N 1
ATOM 873 C CA . GLU A 1 109 ? -15.407 -1.577 -19.146 1.00 89.38 109 GLU A CA 1
ATOM 874 C C . GLU A 1 109 ? -14.397 -1.418 -18.012 1.00 89.38 109 GLU A C 1
ATOM 876 O O . GLU A 1 109 ? -13.861 -0.328 -17.827 1.00 89.38 109 GLU A O 1
ATOM 881 N N . LEU A 1 110 ? -14.078 -2.502 -17.298 1.00 88.25 110 LEU A N 1
ATOM 882 C CA . LEU A 1 110 ? -13.045 -2.476 -16.268 1.00 88.25 110 LEU A CA 1
ATOM 883 C C . LEU A 1 110 ? -11.695 -2.063 -16.860 1.00 88.25 110 LEU A C 1
ATOM 885 O O . LEU A 1 110 ? -11.063 -1.144 -16.351 1.00 88.25 110 LEU A O 1
ATOM 889 N N . ALA A 1 111 ? -11.282 -2.674 -17.972 1.00 86.06 111 ALA A N 1
ATOM 890 C CA . ALA A 1 111 ? -10.034 -2.324 -18.644 1.00 86.06 111 ALA A CA 1
ATOM 891 C C . ALA A 1 111 ? -9.987 -0.847 -19.077 1.00 86.06 111 ALA A C 1
ATOM 893 O O . ALA A 1 111 ? -8.920 -0.237 -19.046 1.00 86.06 111 ALA A O 1
ATOM 894 N N . ALA A 1 112 ? -11.125 -0.259 -19.459 1.00 87.12 112 ALA A N 1
ATOM 895 C CA . ALA A 1 112 ? -11.214 1.165 -19.767 1.00 87.12 112 ALA A CA 1
ATOM 896 C C . ALA A 1 112 ? -11.090 2.036 -18.505 1.00 87.12 112 ALA A C 1
ATOM 898 O O . ALA A 1 112 ? -10.325 2.997 -18.507 1.00 87.12 112 ALA A O 1
ATOM 899 N N . LEU A 1 113 ? -11.785 1.682 -17.419 1.00 89.62 113 LEU A N 1
ATOM 900 C CA . LEU A 1 113 ? -11.724 2.396 -16.138 1.00 89.62 113 LEU A CA 1
ATOM 901 C C . LEU A 1 113 ? -10.322 2.363 -15.515 1.00 89.62 113 LEU A C 1
ATOM 903 O O . LEU A 1 113 ? -9.876 3.357 -14.952 1.00 89.62 113 LEU A O 1
ATOM 907 N N . MET A 1 114 ? -9.598 1.252 -15.660 1.00 87.12 114 MET A N 1
ATOM 908 C CA . MET A 1 114 ? -8.243 1.095 -15.117 1.00 87.12 114 MET A CA 1
ATOM 909 C C . MET A 1 114 ? -7.193 1.982 -15.801 1.00 87.12 114 MET A C 1
ATOM 911 O O . MET A 1 114 ? -6.120 2.194 -15.234 1.00 87.12 114 MET A O 1
ATOM 915 N N . LYS A 1 115 ? -7.511 2.507 -16.992 1.00 85.38 115 LYS A N 1
ATOM 916 C CA . LYS A 1 115 ? -6.680 3.447 -17.760 1.00 85.38 115 LYS A CA 1
ATOM 917 C C . LYS A 1 115 ? -7.041 4.913 -17.518 1.00 85.38 115 LYS A C 1
ATOM 919 O O . LYS A 1 115 ? -6.323 5.786 -17.984 1.00 85.38 115 LYS A O 1
ATOM 924 N N . GLN A 1 116 ? -8.155 5.196 -16.847 1.00 86.56 116 GLN A N 1
ATOM 925 C CA . GLN A 1 116 ? -8.540 6.566 -16.506 1.00 86.56 116 GLN A CA 1
ATOM 926 C C . GLN A 1 116 ? -7.774 7.053 -15.276 1.00 86.56 116 GLN A C 1
ATOM 928 O O . GLN A 1 116 ? -7.256 6.245 -14.510 1.00 86.56 116 GLN A O 1
ATOM 933 N N . ASP A 1 117 ? -7.722 8.366 -15.062 1.00 85.50 117 ASP A N 1
ATOM 934 C CA . ASP A 1 117 ? -7.163 8.922 -13.830 1.00 85.50 117 ASP A CA 1
ATOM 935 C C . ASP A 1 117 ? -7.971 8.465 -12.615 1.00 85.50 117 ASP A C 1
ATOM 937 O O . ASP A 1 117 ? -9.207 8.465 -12.617 1.00 85.50 117 ASP A O 1
ATOM 941 N N . ILE A 1 118 ? -7.265 8.074 -11.555 1.00 86.25 118 ILE A N 1
ATOM 942 C CA . ILE A 1 118 ? -7.913 7.677 -10.315 1.00 86.25 118 ILE A CA 1
ATOM 943 C C . ILE A 1 118 ? -8.566 8.892 -9.647 1.00 86.25 118 ILE A C 1
ATOM 945 O O . ILE A 1 118 ? -7.973 9.962 -9.500 1.00 86.25 118 ILE A O 1
ATOM 949 N N . ASP A 1 119 ? -9.804 8.715 -9.199 1.00 88.44 119 ASP A N 1
ATOM 950 C CA . ASP A 1 119 ? -10.554 9.753 -8.500 1.00 88.44 119 ASP A CA 1
ATOM 951 C C . ASP A 1 119 ? -10.064 9.870 -7.047 1.00 88.44 119 ASP A C 1
ATOM 953 O O . ASP A 1 119 ? -10.535 9.185 -6.134 1.00 88.44 119 ASP A O 1
ATOM 957 N N . ILE A 1 120 ? -9.072 10.737 -6.840 1.00 88.94 120 ILE A N 1
ATOM 958 C CA . ILE A 1 120 ? -8.439 10.985 -5.538 1.00 88.94 120 ILE A CA 1
ATOM 959 C C . ILE A 1 120 ? -9.453 11.464 -4.493 1.00 88.94 120 ILE A C 1
ATOM 961 O O . ILE A 1 120 ? -9.340 11.107 -3.319 1.00 88.94 120 ILE A O 1
ATOM 965 N N . SER A 1 121 ? -10.476 12.220 -4.903 1.00 89.62 121 SER A N 1
ATOM 966 C CA . SER A 1 121 ? -11.527 12.687 -3.997 1.00 89.62 121 SER A CA 1
ATOM 967 C C . SER A 1 121 ? -12.342 11.524 -3.430 1.00 89.62 121 SER A C 1
ATOM 969 O O . SER A 1 121 ? -12.673 11.536 -2.244 1.00 89.62 121 SER A O 1
ATOM 971 N N . LYS A 1 122 ? -12.607 10.477 -4.223 1.00 90.25 122 LYS A N 1
ATOM 972 C CA . LYS A 1 122 ? -13.246 9.254 -3.709 1.00 90.25 122 LYS A CA 1
ATOM 973 C C . LYS A 1 122 ? -12.372 8.523 -2.697 1.00 90.25 122 LYS A C 1
ATOM 975 O O . LYS A 1 122 ? -12.898 8.072 -1.682 1.00 90.25 122 LYS A O 1
ATOM 980 N N . ILE A 1 123 ? -11.062 8.435 -2.937 1.00 92.06 123 ILE A N 1
ATOM 981 C CA . ILE A 1 123 ? -10.124 7.825 -1.979 1.00 92.06 123 ILE A CA 1
ATOM 982 C C . ILE A 1 123 ? -10.126 8.611 -0.668 1.00 92.06 123 ILE A C 1
ATOM 984 O O . ILE A 1 123 ? -10.227 8.008 0.397 1.00 92.06 123 ILE A O 1
ATOM 988 N N . LEU A 1 124 ? -10.067 9.944 -0.738 1.00 92.62 124 LEU A N 1
ATOM 989 C CA . LEU A 1 124 ? -10.107 10.812 0.438 1.00 92.62 124 LEU A CA 1
ATOM 990 C C . LEU A 1 124 ? -11.356 10.551 1.284 1.00 92.62 124 LEU A C 1
ATOM 992 O O . LEU A 1 124 ? -11.240 10.272 2.476 1.00 92.62 124 LEU A O 1
ATOM 996 N N . VAL A 1 125 ? -12.541 10.592 0.665 1.00 92.81 125 VAL A N 1
ATOM 997 C CA . VAL A 1 125 ? -13.812 10.344 1.363 1.00 92.81 125 VAL A CA 1
ATOM 998 C C . VAL A 1 125 ? -13.821 8.951 1.988 1.00 92.81 125 VAL A C 1
ATOM 1000 O O . VAL A 1 125 ? -14.175 8.801 3.154 1.00 92.81 125 VAL A O 1
ATOM 1003 N N . LEU A 1 126 ? -13.384 7.936 1.246 1.00 93.00 126 LEU A N 1
ATOM 1004 C CA . LEU A 1 126 ? -13.346 6.553 1.711 1.00 93.00 126 LEU A CA 1
ATOM 1005 C C . LEU A 1 126 ? -12.389 6.369 2.903 1.00 93.00 126 LEU A C 1
ATOM 1007 O O . LEU A 1 126 ? -12.778 5.756 3.896 1.00 93.00 126 LEU A O 1
ATOM 1011 N N . LEU A 1 127 ? -11.188 6.954 2.866 1.00 93.31 127 LEU A N 1
ATOM 1012 C CA . LEU A 1 127 ? -10.245 6.938 3.992 1.00 93.31 127 LEU A CA 1
ATOM 1013 C C . LEU A 1 127 ? -10.811 7.660 5.220 1.00 93.31 127 LEU A C 1
ATOM 1015 O O . LEU A 1 127 ? -10.708 7.154 6.336 1.00 93.31 127 LEU A O 1
ATOM 1019 N N . GLN A 1 128 ? -11.447 8.816 5.033 1.00 94.00 128 GLN A N 1
ATOM 1020 C CA . GLN A 1 128 ? -12.007 9.592 6.136 1.00 94.00 128 GLN A CA 1
ATOM 1021 C C . GLN A 1 128 ? -13.215 8.917 6.783 1.00 94.00 128 GLN A C 1
ATOM 1023 O O . GLN A 1 128 ? -13.292 8.830 8.011 1.00 94.00 128 GLN A O 1
ATOM 1028 N N . THR A 1 129 ? -14.165 8.444 5.979 1.00 94.31 129 THR A N 1
ATOM 1029 C CA . THR A 1 129 ? -15.377 7.789 6.476 1.00 94.31 129 THR A CA 1
ATOM 1030 C C . THR A 1 129 ? -15.028 6.475 7.162 1.00 94.31 129 THR A C 1
ATOM 1032 O O . THR A 1 129 ? -15.436 6.249 8.305 1.00 94.31 129 THR A O 1
ATOM 1035 N N . ASN A 1 130 ? -14.224 5.632 6.513 1.00 94.25 130 ASN A N 1
ATOM 1036 C CA . ASN A 1 130 ? -13.902 4.321 7.058 1.00 94.25 130 ASN A CA 1
ATOM 1037 C C . ASN A 1 130 ? -12.898 4.410 8.209 1.00 94.25 130 ASN A C 1
ATOM 1039 O O . ASN A 1 130 ? -13.013 3.640 9.159 1.00 94.25 130 ASN A O 1
ATOM 1043 N N . GLY A 1 131 ? -11.974 5.372 8.183 1.00 92.88 131 GLY A N 1
ATOM 1044 C CA . GLY A 1 131 ? -11.032 5.606 9.275 1.00 92.88 131 GLY A CA 1
ATOM 1045 C C . GLY A 1 131 ? -11.712 6.103 10.552 1.00 92.88 131 GLY A C 1
ATOM 1046 O O . GLY A 1 131 ? -11.424 5.603 11.637 1.00 92.88 131 GLY A O 1
ATOM 1047 N N . LYS A 1 132 ? -12.693 7.013 10.450 1.00 94.38 132 LYS A N 1
ATOM 1048 C CA . LYS A 1 132 ? -13.503 7.422 11.615 1.00 94.38 132 LYS A CA 1
ATOM 1049 C C . LYS A 1 132 ? -14.280 6.241 12.197 1.00 94.38 132 LYS A C 1
ATOM 1051 O O . LYS A 1 132 ? -14.233 6.009 13.403 1.00 94.38 132 LYS A O 1
ATOM 1056 N N . ALA A 1 133 ? -14.924 5.446 11.341 1.00 93.50 133 ALA A N 1
ATOM 1057 C CA . ALA A 1 133 ? -15.624 4.237 11.770 1.00 93.50 133 ALA A CA 1
ATOM 1058 C C . ALA A 1 133 ? -14.673 3.205 12.410 1.00 93.50 133 ALA A C 1
ATOM 1060 O O . ALA A 1 133 ? -15.038 2.542 13.381 1.00 93.50 133 ALA A O 1
ATOM 1061 N N . ALA A 1 134 ? -13.449 3.077 11.896 1.00 92.44 134 ALA A N 1
ATOM 1062 C CA . ALA A 1 134 ? -12.407 2.220 12.449 1.00 92.44 134 ALA A CA 1
ATOM 1063 C C . ALA A 1 134 ? -11.994 2.650 13.867 1.00 92.44 134 ALA A C 1
ATOM 1065 O O . ALA A 1 134 ? -11.947 1.811 14.768 1.00 92.44 134 ALA A O 1
ATOM 1066 N N . LEU A 1 135 ? -11.773 3.951 14.095 1.00 92.88 135 LEU A N 1
ATOM 1067 C CA . LEU A 1 135 ? -11.475 4.492 15.427 1.00 92.88 135 LEU A CA 1
ATOM 1068 C C . LEU A 1 135 ? -12.616 4.233 16.419 1.00 92.88 135 LEU A C 1
ATOM 1070 O O . LEU A 1 135 ? -12.370 3.823 17.553 1.00 92.88 135 LEU A O 1
ATOM 1074 N N . GLU A 1 136 ? -13.869 4.403 15.993 1.00 92.88 136 GLU A N 1
ATOM 1075 C CA . GLU A 1 136 ? -15.028 4.096 16.835 1.00 92.88 136 GLU A CA 1
ATOM 1076 C C . GLU A 1 136 ? -15.107 2.608 17.207 1.00 92.88 136 GLU A C 1
ATOM 1078 O O . GLU A 1 136 ? -15.417 2.277 18.355 1.00 92.88 136 GLU A O 1
ATOM 1083 N N . LYS A 1 137 ? -14.819 1.700 16.262 1.00 90.19 137 LYS A N 1
ATOM 1084 C CA . LYS A 1 137 ? -14.757 0.251 16.525 1.00 90.19 137 LYS A CA 1
ATOM 1085 C C . LYS A 1 137 ? -13.666 -0.079 17.545 1.00 90.19 137 LYS A C 1
ATOM 1087 O O . LYS A 1 137 ? -13.949 -0.785 18.512 1.00 90.19 137 LYS A O 1
ATOM 1092 N N . LEU A 1 138 ? -12.461 0.472 17.376 1.00 88.94 138 LEU A N 1
ATOM 1093 C CA . LEU A 1 138 ? -11.359 0.287 18.325 1.00 88.94 138 LEU A CA 1
ATOM 1094 C C . LEU A 1 138 ? -11.716 0.818 19.718 1.00 88.94 138 LEU A C 1
ATOM 1096 O O . LEU A 1 138 ? -11.492 0.136 20.715 1.00 88.94 138 LEU A O 1
ATOM 1100 N N . GLN A 1 139 ? -12.338 1.993 19.808 1.00 88.94 139 GLN A N 1
ATOM 1101 C CA . GLN A 1 139 ? -12.738 2.576 21.089 1.00 88.94 139 GLN A CA 1
ATOM 1102 C C . GLN A 1 139 ? -13.805 1.739 21.808 1.00 88.94 139 GLN A C 1
ATOM 1104 O O . GLN A 1 139 ? -13.748 1.568 23.032 1.00 88.94 139 GLN A O 1
ATOM 1109 N N . LYS A 1 140 ? -14.776 1.199 21.060 1.00 88.12 140 LYS A N 1
ATOM 1110 C CA . LYS A 1 140 ? -15.773 0.258 21.592 1.00 88.12 140 LYS A CA 1
ATOM 1111 C C . LYS A 1 140 ? -15.093 -1.002 22.119 1.00 88.12 140 LYS A C 1
ATOM 1113 O O . LYS A 1 140 ? -15.361 -1.388 23.250 1.00 88.12 140 LYS A O 1
ATOM 1118 N N . MET A 1 141 ? -14.153 -1.563 21.361 1.00 84.56 141 MET A N 1
ATOM 1119 C CA . MET A 1 141 ? -13.382 -2.738 21.768 1.00 84.56 141 MET A CA 1
ATOM 1120 C C . MET A 1 141 ? -12.583 -2.493 23.057 1.00 84.56 141 MET A C 1
ATOM 1122 O O . MET A 1 141 ? -12.722 -3.260 24.006 1.00 84.56 141 MET A O 1
ATOM 1126 N N . ILE A 1 142 ? -11.836 -1.384 23.147 1.00 85.19 142 ILE A N 1
ATOM 1127 C CA . ILE A 1 142 ? -11.107 -0.978 24.367 1.00 85.19 142 ILE A CA 1
ATOM 1128 C C . ILE A 1 142 ? -12.062 -0.891 25.564 1.00 85.19 142 ILE A C 1
ATOM 1130 O O . ILE A 1 142 ? -11.752 -1.351 26.663 1.00 85.19 142 ILE A O 1
ATOM 1134 N N . THR A 1 143 ? -13.241 -0.308 25.355 1.00 86.94 143 THR A N 1
ATOM 1135 C CA . THR A 1 143 ? -14.241 -0.118 26.410 1.00 86.94 143 THR A CA 1
ATOM 1136 C C . THR A 1 143 ? -14.819 -1.457 26.877 1.00 86.94 143 THR A C 1
ATOM 1138 O O . THR A 1 143 ? -14.891 -1.697 28.081 1.00 86.94 143 THR A O 1
ATOM 1141 N N . THR A 1 144 ? -15.170 -2.355 25.954 1.00 84.06 144 THR A N 1
ATOM 1142 C CA . THR A 1 144 ? -15.652 -3.711 26.261 1.00 84.06 144 THR A CA 1
ATOM 1143 C C . THR A 1 144 ? -14.592 -4.546 26.985 1.00 84.06 144 THR A C 1
ATOM 1145 O O . THR A 1 144 ? -14.920 -5.266 27.929 1.00 84.06 144 THR A O 1
ATOM 1148 N N . MET A 1 145 ? -13.317 -4.419 26.607 1.00 79.31 145 MET A N 1
ATOM 1149 C CA . MET A 1 145 ? -12.207 -5.094 27.291 1.00 79.31 145 MET A CA 1
ATOM 1150 C C . MET A 1 145 ? -12.048 -4.606 28.731 1.00 79.31 145 MET A C 1
ATOM 1152 O O . MET A 1 145 ? -12.035 -5.426 29.650 1.00 79.31 145 MET A O 1
ATOM 1156 N N . ASN A 1 146 ? -12.046 -3.286 28.941 1.00 81.12 146 ASN A N 1
ATOM 1157 C CA . ASN A 1 146 ? -11.973 -2.699 30.280 1.00 81.12 146 ASN A CA 1
ATOM 1158 C C . ASN A 1 146 ? -13.152 -3.146 31.161 1.00 81.12 146 ASN A C 1
ATOM 1160 O O . ASN A 1 146 ? -12.959 -3.481 32.326 1.00 81.12 146 ASN A O 1
ATOM 1164 N N . GLN A 1 147 ? -14.368 -3.206 30.603 1.00 85.00 147 GLN A N 1
ATOM 1165 C CA . GLN A 1 147 ? -15.555 -3.721 31.304 1.00 85.00 147 GLN A CA 1
ATOM 1166 C C . GLN A 1 147 ? -15.444 -5.212 31.651 1.00 85.00 147 GLN A C 1
ATOM 1168 O O . GLN A 1 147 ? -16.005 -5.652 32.651 1.00 85.00 147 GLN A O 1
ATOM 1173 N N . SER A 1 148 ? -14.704 -5.980 30.851 1.00 81.12 148 SER A N 1
ATOM 1174 C CA . SER A 1 148 ? -14.461 -7.413 31.057 1.00 81.12 148 SER A CA 1
ATOM 1175 C C . SER A 1 148 ? -13.257 -7.696 31.970 1.00 81.12 148 SER A C 1
ATOM 1177 O O . SER A 1 148 ? -12.857 -8.848 32.118 1.00 81.12 148 SER A O 1
ATOM 1179 N N . GLY A 1 149 ? -12.662 -6.661 32.576 1.00 77.12 149 GLY A N 1
ATOM 1180 C CA . GLY A 1 149 ? -11.501 -6.781 33.462 1.00 77.12 149 GLY A CA 1
ATOM 1181 C C . GLY A 1 149 ? -10.154 -6.930 32.745 1.00 77.12 149 GLY A C 1
ATOM 1182 O O . GLY A 1 149 ? -9.152 -7.213 33.401 1.00 77.12 149 GLY A O 1
ATOM 1183 N N . ILE A 1 150 ? -10.105 -6.734 31.421 1.00 78.81 150 ILE A N 1
ATOM 1184 C CA . ILE A 1 150 ? -8.874 -6.751 30.621 1.00 78.81 150 ILE A CA 1
ATOM 1185 C C . ILE A 1 150 ? -8.429 -5.306 30.381 1.00 78.81 150 ILE A C 1
ATOM 1187 O O . ILE A 1 150 ? -8.999 -4.604 29.551 1.00 78.81 150 ILE A O 1
ATOM 1191 N N . TYR A 1 151 ? -7.396 -4.868 31.101 1.00 75.31 151 TYR A N 1
ATOM 1192 C CA . TYR A 1 151 ? -6.926 -3.475 31.065 1.00 75.31 151 TYR A CA 1
ATOM 1193 C C . TYR A 1 151 ? -5.683 -3.245 30.195 1.00 75.31 151 TYR A C 1
ATOM 1195 O O . TYR A 1 151 ? -5.327 -2.095 29.926 1.00 75.31 151 TYR A O 1
ATOM 1203 N N . ASP A 1 152 ? -5.003 -4.308 29.747 1.00 76.69 152 ASP A N 1
ATOM 1204 C CA . ASP A 1 152 ? -3.867 -4.162 28.834 1.00 76.69 152 ASP A CA 1
ATOM 1205 C C . ASP A 1 152 ? -4.363 -3.913 27.406 1.00 76.69 152 ASP A C 1
ATOM 1207 O O . ASP A 1 152 ? -4.579 -4.830 26.619 1.00 76.69 152 ASP A O 1
ATOM 1211 N N . THR A 1 153 ? -4.582 -2.638 27.086 1.00 77.62 153 THR A N 1
ATOM 1212 C CA . THR A 1 153 ? -5.041 -2.189 25.765 1.00 77.62 153 THR A CA 1
ATOM 1213 C C . THR A 1 153 ? -3.957 -1.408 25.018 1.00 77.62 153 THR A C 1
ATOM 1215 O O . THR A 1 153 ? -4.278 -0.552 24.190 1.00 77.62 153 THR A O 1
ATOM 1218 N N . ARG A 1 154 ? -2.672 -1.614 25.345 1.00 83.38 154 ARG A N 1
ATOM 1219 C CA . ARG A 1 154 ? -1.554 -0.839 24.768 1.00 83.38 154 ARG A CA 1
ATOM 1220 C C . ARG A 1 154 ? -1.519 -0.931 23.245 1.00 83.38 154 ARG A C 1
ATOM 1222 O O . ARG A 1 154 ? -1.546 0.098 22.578 1.00 83.38 154 ARG A O 1
ATOM 1229 N N . GLN A 1 155 ? -1.599 -2.143 22.706 1.00 78.62 155 GLN A N 1
ATOM 1230 C CA . GLN A 1 155 ? -1.593 -2.372 21.259 1.00 78.62 155 GLN A CA 1
ATOM 1231 C C . GLN A 1 155 ? -2.792 -1.738 20.550 1.00 78.62 155 GLN A C 1
ATOM 1233 O O . GLN A 1 155 ? -2.658 -1.213 19.451 1.00 78.62 155 GLN A O 1
ATOM 1238 N N . LEU A 1 156 ? -3.964 -1.731 21.192 1.00 82.00 156 LEU A N 1
ATOM 1239 C CA . LEU A 1 156 ? -5.149 -1.073 20.644 1.00 82.00 156 LEU A CA 1
ATOM 1240 C C . LEU A 1 156 ? -4.986 0.445 20.583 1.00 82.00 156 LEU A C 1
ATOM 1242 O O . LEU A 1 156 ? -5.429 1.073 19.627 1.00 82.00 156 LEU A O 1
ATOM 1246 N N . LYS A 1 157 ? -4.318 1.034 21.579 1.00 85.06 157 LYS A N 1
ATOM 1247 C CA . LYS A 1 157 ? -3.986 2.462 21.573 1.00 85.06 157 LYS A CA 1
ATOM 1248 C C . LYS A 1 157 ? -2.957 2.790 20.491 1.00 85.06 157 LYS A C 1
ATOM 1250 O O . LYS A 1 157 ? -3.148 3.770 19.780 1.00 85.06 157 LYS A O 1
ATOM 1255 N N . GLU A 1 158 ? -1.921 1.966 20.327 1.00 84.06 158 GLU A N 1
ATOM 1256 C CA . GLU A 1 158 ? -0.958 2.096 19.221 1.00 84.06 158 GLU A CA 1
ATOM 1257 C C . GLU A 1 158 ? -1.655 1.993 17.861 1.00 84.06 158 GLU A C 1
ATOM 1259 O O . GLU A 1 158 ? -1.416 2.808 16.972 1.00 84.06 158 GLU A O 1
ATOM 1264 N N . MET A 1 159 ? -2.583 1.045 17.718 1.00 84.06 159 MET A N 1
ATOM 1265 C CA . MET A 1 159 ? -3.379 0.895 16.506 1.00 84.06 159 MET A CA 1
ATOM 1266 C C . MET A 1 159 ? -4.247 2.129 16.243 1.00 84.06 159 MET A C 1
ATOM 1268 O O . MET A 1 159 ? -4.300 2.595 15.111 1.00 84.06 159 MET A O 1
ATOM 1272 N N . SER A 1 160 ? -4.872 2.719 17.266 1.00 87.00 160 SER A N 1
ATOM 1273 C CA . SER A 1 160 ? -5.615 3.976 17.108 1.00 87.00 160 SER A CA 1
ATOM 1274 C C . SER A 1 160 ? -4.734 5.111 16.578 1.00 87.00 160 SER A C 1
ATOM 1276 O O . SER A 1 160 ? -5.197 5.890 15.749 1.00 87.00 160 SER A O 1
ATOM 1278 N N . VAL A 1 161 ? -3.467 5.190 17.004 1.00 87.44 161 VAL A N 1
ATOM 1279 C CA . VAL A 1 161 ? -2.507 6.171 16.466 1.00 87.44 161 VAL A CA 1
ATOM 1280 C C . VAL A 1 161 ? -2.226 5.897 14.987 1.00 87.44 161 VAL A C 1
ATOM 1282 O O . VAL A 1 161 ? -2.335 6.816 14.178 1.00 87.44 161 VAL A O 1
ATOM 1285 N N . LEU A 1 162 ? -1.951 4.642 14.613 1.00 84.75 162 LEU A N 1
ATOM 1286 C CA . LEU A 1 162 ? -1.703 4.251 13.216 1.00 84.75 162 LEU A CA 1
ATOM 1287 C C . LEU A 1 162 ? -2.916 4.486 12.305 1.00 84.75 162 LEU A C 1
ATOM 1289 O O . LEU A 1 162 ? -2.773 4.935 11.170 1.00 84.75 162 LEU A O 1
ATOM 1293 N N . ILE A 1 163 ? -4.125 4.201 12.789 1.00 88.50 163 ILE A N 1
ATOM 1294 C CA . ILE A 1 163 ? -5.357 4.462 12.041 1.00 88.50 163 ILE A CA 1
ATOM 1295 C C . ILE A 1 163 ? -5.557 5.963 11.861 1.00 88.50 163 ILE A C 1
ATOM 1297 O O . ILE A 1 163 ? -5.862 6.395 10.754 1.00 88.50 163 ILE A O 1
ATOM 1301 N N . ASN A 1 164 ? -5.354 6.758 12.913 1.00 88.69 164 ASN A N 1
ATOM 1302 C CA . ASN A 1 164 ? -5.504 8.207 12.837 1.00 88.69 164 ASN A CA 1
ATOM 1303 C C . ASN A 1 164 ? -4.502 8.842 11.854 1.00 88.69 164 ASN A C 1
ATOM 1305 O O . ASN A 1 164 ? -4.883 9.719 11.086 1.00 88.69 164 ASN A O 1
ATOM 1309 N N . ALA A 1 165 ? -3.265 8.343 11.819 1.00 86.06 165 ALA A N 1
ATOM 1310 C CA . ALA A 1 165 ? -2.236 8.693 10.832 1.00 86.06 165 ALA A CA 1
ATOM 1311 C C . ALA A 1 165 ? -2.661 8.417 9.373 1.00 86.06 165 ALA A C 1
ATOM 1313 O O . ALA A 1 165 ? -2.278 9.119 8.435 1.00 86.06 165 ALA A O 1
ATOM 1314 N N . CYS A 1 166 ? -3.500 7.401 9.161 1.00 87.31 166 CYS A N 1
ATOM 1315 C CA . CYS A 1 166 ? -4.005 7.031 7.839 1.00 87.31 166 CYS A CA 1
ATOM 1316 C C . CYS A 1 166 ? -5.266 7.803 7.417 1.00 87.31 166 CYS A C 1
ATOM 1318 O O . CYS A 1 166 ? -5.808 7.514 6.351 1.00 87.31 166 CYS A O 1
ATOM 1320 N N . ILE A 1 167 ? -5.744 8.763 8.217 1.00 91.19 167 ILE A N 1
ATOM 1321 C CA . ILE A 1 167 ? -6.892 9.618 7.890 1.00 91.19 167 ILE A CA 1
ATOM 1322 C C . ILE A 1 167 ? -6.370 10.967 7.375 1.00 91.19 167 ILE A C 1
ATOM 1324 O O . ILE A 1 167 ? -5.939 11.797 8.177 1.00 91.19 167 ILE A O 1
ATOM 1328 N N . PRO A 1 168 ? -6.422 11.239 6.057 1.00 89.19 168 PRO A N 1
ATOM 1329 C CA . PRO A 1 168 ? -5.935 12.504 5.525 1.00 89.19 168 PRO A CA 1
ATOM 1330 C C . PRO A 1 168 ? -6.841 13.675 5.928 1.00 89.19 168 PRO A C 1
ATOM 1332 O O . PRO A 1 168 ? -8.066 13.535 6.044 1.00 89.19 168 PRO A O 1
ATOM 1335 N N . ALA A 1 169 ? -6.241 14.856 6.077 1.00 89.69 169 ALA A N 1
ATOM 1336 C CA . ALA A 1 169 ? -6.970 16.115 6.219 1.00 89.69 169 ALA A CA 1
ATOM 1337 C C . ALA A 1 169 ? -7.785 16.444 4.951 1.00 89.69 169 ALA A C 1
ATOM 1339 O O . ALA A 1 169 ? -7.526 15.912 3.873 1.00 89.69 169 ALA A O 1
ATOM 1340 N N . ASN A 1 170 ? -8.777 17.332 5.066 1.00 86.75 170 ASN A N 1
ATOM 1341 C CA . ASN A 1 170 ? -9.651 17.695 3.938 1.00 86.75 170 ASN A CA 1
ATOM 1342 C C . ASN A 1 170 ? -8.902 18.382 2.786 1.00 86.75 170 ASN A C 1
ATOM 1344 O O . ASN A 1 170 ? -9.291 18.247 1.632 1.00 86.75 170 ASN A O 1
ATOM 1348 N N . ASP A 1 171 ? -7.854 19.130 3.112 1.00 86.75 171 ASP A N 1
ATOM 1349 C CA . ASP A 1 171 ? -6.970 19.854 2.200 1.00 86.75 171 ASP A CA 1
ATOM 1350 C C . ASP A 1 171 ? -5.688 19.067 1.879 1.00 86.75 171 ASP A C 1
ATOM 1352 O O . ASP A 1 171 ? -4.741 19.617 1.315 1.00 86.75 171 ASP A O 1
ATOM 1356 N N . ALA A 1 172 ? -5.650 17.774 2.224 1.00 86.38 172 ALA A N 1
ATOM 1357 C CA . ALA A 1 172 ? -4.514 16.919 1.930 1.00 86.38 172 ALA A CA 1
ATOM 1358 C C . ALA A 1 172 ? -4.246 16.862 0.421 1.00 86.38 172 ALA A C 1
ATOM 1360 O O . ALA A 1 172 ? -5.142 16.677 -0.404 1.00 86.38 172 ALA A O 1
ATOM 1361 N N . SER A 1 173 ? -2.971 16.971 0.064 1.00 85.88 173 SER A N 1
ATOM 1362 C CA . SER A 1 173 ? -2.514 16.780 -1.308 1.00 85.88 173 SER A CA 1
ATOM 1363 C C . SER A 1 173 ? -2.779 15.348 -1.789 1.00 85.88 173 SER A C 1
ATOM 1365 O O . SER A 1 173 ? -2.812 14.399 -1.002 1.00 85.88 173 SER A O 1
ATOM 1367 N N . GLN A 1 174 ? -2.869 15.165 -3.110 1.00 82.88 174 GLN A N 1
ATOM 1368 C CA . GLN A 1 174 ? -2.942 13.840 -3.741 1.00 82.88 174 GLN A CA 1
ATOM 1369 C C . GLN A 1 174 ? -1.847 12.892 -3.237 1.00 82.88 174 GLN A C 1
ATOM 1371 O O . GLN A 1 174 ? -2.106 11.717 -2.987 1.00 82.88 174 GLN A O 1
ATOM 1376 N N . ALA A 1 175 ? -0.641 13.422 -3.033 1.00 80.62 175 ALA A N 1
ATOM 1377 C CA . ALA A 1 175 ? 0.488 12.672 -2.515 1.00 80.62 175 ALA A CA 1
ATOM 1378 C C . ALA A 1 175 ? 0.236 12.118 -1.109 1.00 80.62 175 ALA A C 1
ATOM 1380 O O . ALA A 1 175 ? 0.481 10.942 -0.847 1.00 80.62 175 ALA A O 1
ATOM 1381 N N . GLN A 1 176 ? -0.298 12.949 -0.214 1.00 83.88 176 GLN A N 1
ATOM 1382 C CA . GLN A 1 176 ? -0.630 12.541 1.149 1.00 83.88 176 GLN A CA 1
ATOM 1383 C C . GLN A 1 176 ? -1.751 11.499 1.161 1.00 83.88 176 GLN A C 1
ATOM 1385 O O . GLN A 1 176 ? -1.635 10.499 1.861 1.00 83.88 176 GLN A O 1
ATOM 1390 N N . ILE A 1 177 ? -2.788 11.680 0.338 1.00 88.75 177 ILE A N 1
ATOM 1391 C CA . ILE A 1 177 ? -3.919 10.744 0.241 1.00 88.75 177 ILE A CA 1
ATOM 1392 C C . ILE A 1 177 ? -3.449 9.365 -0.240 1.00 88.75 177 ILE A C 1
ATOM 1394 O O . ILE A 1 177 ? -3.782 8.344 0.365 1.00 88.75 177 ILE A O 1
ATOM 1398 N N . LEU A 1 178 ? -2.639 9.324 -1.302 1.00 86.19 178 LEU A N 1
ATOM 1399 C CA . LEU A 1 178 ? -2.090 8.073 -1.826 1.00 86.19 178 LEU A CA 1
ATOM 1400 C C . LEU A 1 178 ? -1.093 7.433 -0.858 1.00 86.19 178 LEU A C 1
ATOM 1402 O O . LEU A 1 178 ? -1.103 6.213 -0.716 1.00 86.19 178 LEU A O 1
ATOM 1406 N N . LYS A 1 179 ? -0.284 8.229 -0.146 1.00 83.69 179 LYS A N 1
ATOM 1407 C CA . LYS A 1 179 ? 0.593 7.724 0.920 1.00 83.69 179 LYS A CA 1
ATOM 1408 C C . LYS A 1 179 ? -0.211 7.032 2.017 1.00 83.69 179 LYS A C 1
ATOM 1410 O O . LYS A 1 179 ? 0.091 5.883 2.327 1.00 83.69 179 LYS A O 1
ATOM 1415 N N . SER A 1 180 ? -1.250 7.676 2.549 1.00 86.31 180 SER A N 1
ATOM 1416 C CA . SER A 1 180 ? -2.112 7.074 3.574 1.00 86.31 180 SER A CA 1
ATOM 1417 C C . SER A 1 180 ? -2.728 5.759 3.097 1.00 86.31 180 SER A C 1
ATOM 1419 O O . SER A 1 180 ? -2.737 4.786 3.845 1.00 86.31 180 SER A O 1
ATOM 1421 N N . LEU A 1 181 ? -3.171 5.691 1.836 1.00 88.19 181 LEU A N 1
ATOM 1422 C CA . LEU A 1 181 ? -3.678 4.454 1.243 1.00 88.19 181 LEU A CA 1
ATOM 1423 C C . LEU A 1 181 ? -2.593 3.366 1.144 1.00 88.19 181 LEU A C 1
ATOM 1425 O O . LEU A 1 181 ? -2.815 2.242 1.588 1.00 88.19 181 LEU A O 1
ATOM 1429 N N . MET A 1 182 ? -1.434 3.681 0.559 1.00 83.94 182 MET A N 1
ATOM 1430 C CA . MET A 1 182 ? -0.378 2.705 0.263 1.00 83.94 182 MET A CA 1
ATOM 1431 C C . MET A 1 182 ? 0.262 2.115 1.517 1.00 83.94 182 MET A C 1
ATOM 1433 O O . MET A 1 182 ? 0.550 0.921 1.529 1.00 83.94 182 MET A O 1
ATOM 1437 N N . VAL A 1 183 ? 0.437 2.902 2.583 1.00 80.50 183 VAL A N 1
ATOM 1438 C CA . VAL A 1 183 ? 1.014 2.419 3.851 1.00 80.50 183 VAL A CA 1
ATOM 1439 C C . VAL A 1 183 ? 0.244 1.206 4.387 1.00 80.50 183 VAL A C 1
ATOM 1441 O O . VAL A 1 183 ? 0.855 0.225 4.802 1.00 80.50 183 VAL A O 1
ATOM 1444 N N . MET A 1 184 ? -1.090 1.196 4.282 1.00 82.62 184 MET A N 1
ATOM 1445 C CA . MET A 1 184 ? -1.907 0.055 4.721 1.00 82.62 184 MET A CA 1
ATOM 1446 C C . MET A 1 184 ? -1.678 -1.221 3.904 1.00 82.62 184 MET A C 1
ATOM 1448 O O . MET A 1 184 ? -1.881 -2.320 4.422 1.00 82.62 184 MET A O 1
ATOM 1452 N N . TYR A 1 185 ? -1.258 -1.095 2.645 1.00 87.06 185 TYR A N 1
ATOM 1453 C CA . TYR A 1 185 ? -1.018 -2.215 1.731 1.00 87.06 185 TYR A CA 1
ATOM 1454 C C . TYR A 1 185 ? 0.462 -2.594 1.600 1.00 87.06 185 TYR A C 1
ATOM 1456 O O . TYR A 1 185 ? 0.781 -3.528 0.863 1.00 87.06 185 TYR A O 1
ATOM 1464 N N . LEU A 1 186 ? 1.355 -1.926 2.336 1.00 82.75 186 LEU A N 1
ATOM 1465 C CA . LEU A 1 186 ? 2.795 -2.189 2.353 1.00 82.75 186 LEU A CA 1
ATOM 1466 C C . LEU A 1 186 ? 3.263 -2.643 3.751 1.00 82.75 186 LEU A C 1
ATOM 1468 O O . LEU A 1 186 ? 4.069 -1.960 4.379 1.00 82.75 186 LEU A O 1
ATOM 1472 N N . PRO A 1 187 ? 2.805 -3.811 4.252 1.00 73.75 187 PRO A N 1
ATOM 1473 C CA . PRO A 1 187 ? 3.135 -4.301 5.599 1.00 73.75 187 PRO A CA 1
ATOM 1474 C C . PRO A 1 187 ? 4.621 -4.589 5.832 1.00 73.75 187 PRO A C 1
ATOM 1476 O O . PRO A 1 187 ? 5.057 -4.766 6.965 1.00 73.75 187 PRO A O 1
ATOM 1479 N N . TRP A 1 188 ? 5.396 -4.714 4.762 1.00 71.81 188 TRP A N 1
ATOM 1480 C CA . TRP A 1 188 ? 6.834 -4.977 4.797 1.00 71.81 188 TRP A CA 1
ATOM 1481 C C . TRP A 1 188 ? 7.661 -3.706 5.010 1.00 71.81 188 TRP A C 1
ATOM 1483 O O . TRP A 1 188 ? 8.841 -3.803 5.341 1.00 71.81 188 TRP A O 1
ATOM 1493 N N . LEU A 1 189 ? 7.049 -2.529 4.865 1.00 71.06 189 LEU A N 1
ATOM 1494 C CA . LEU A 1 189 ? 7.646 -1.271 5.290 1.00 71.06 189 LEU A CA 1
ATOM 1495 C C . LEU A 1 189 ? 7.273 -1.005 6.750 1.00 71.06 189 LEU A C 1
ATOM 1497 O O . LEU A 1 189 ? 6.164 -1.343 7.177 1.00 71.06 189 LEU A O 1
ATOM 1501 N N . PRO A 1 190 ? 8.174 -0.407 7.546 1.00 64.12 190 PRO A N 1
ATOM 1502 C CA . PRO A 1 190 ? 7.803 0.027 8.879 1.00 64.12 190 PRO A CA 1
ATOM 1503 C C . PRO A 1 190 ? 6.671 1.058 8.756 1.00 64.12 190 PRO A C 1
ATOM 1505 O O . PRO A 1 190 ? 6.774 2.047 8.035 1.00 64.12 190 PRO A O 1
ATOM 1508 N N . LEU A 1 191 ? 5.558 0.793 9.443 1.00 57.50 191 LEU A N 1
ATOM 1509 C CA . LEU A 1 191 ? 4.336 1.606 9.381 1.00 57.50 191 LEU A CA 1
ATOM 1510 C C . LEU A 1 191 ? 4.458 2.932 10.165 1.00 57.50 191 LEU A C 1
ATOM 1512 O O . LEU A 1 191 ? 3.460 3.620 10.364 1.00 57.50 191 LEU A O 1
ATOM 1516 N N . ASN A 1 192 ? 5.653 3.283 10.656 1.00 57.31 192 ASN A N 1
ATOM 1517 C CA . ASN A 1 192 ? 5.895 4.537 11.364 1.00 57.31 192 ASN A CA 1
ATOM 1518 C C . ASN A 1 192 ? 5.996 5.699 10.357 1.00 57.31 192 ASN A C 1
ATOM 1520 O O . ASN A 1 192 ? 6.694 5.624 9.350 1.00 57.31 192 ASN A O 1
ATOM 1524 N N . GLU A 1 193 ? 5.272 6.789 10.620 1.00 50.44 193 GLU A N 1
ATOM 1525 C CA . GLU A 1 193 ? 5.038 7.895 9.674 1.00 50.44 193 GLU A CA 1
ATOM 1526 C C . GLU A 1 193 ? 6.306 8.599 9.135 1.00 50.44 193 GLU A C 1
ATOM 1528 O O . GLU A 1 193 ? 6.208 9.365 8.172 1.00 50.44 193 GLU A O 1
ATOM 1533 N N . SER A 1 194 ? 7.489 8.356 9.713 1.00 46.38 194 SER A N 1
ATOM 1534 C CA . SER A 1 194 ? 8.669 9.209 9.544 1.00 46.38 194 SER A CA 1
ATOM 1535 C C . SER A 1 194 ? 9.803 8.704 8.639 1.00 46.38 194 SER A C 1
ATOM 1537 O O . SER A 1 194 ? 10.604 9.548 8.249 1.00 46.38 194 SER A O 1
ATOM 1539 N N . ALA A 1 195 ? 9.921 7.418 8.273 1.00 51.97 195 ALA A N 1
ATOM 1540 C CA . ALA A 1 195 ? 11.195 6.939 7.691 1.00 51.97 195 ALA A CA 1
ATOM 1541 C C . ALA A 1 195 ? 11.128 6.213 6.330 1.00 51.97 195 ALA A C 1
ATOM 1543 O O . ALA A 1 195 ? 12.013 6.420 5.503 1.00 51.97 195 ALA A O 1
ATOM 1544 N N . GLY A 1 196 ? 10.100 5.400 6.051 1.00 58.31 196 GLY A N 1
ATOM 1545 C CA . GLY A 1 196 ? 10.200 4.402 4.968 1.00 58.31 196 GLY A CA 1
ATOM 1546 C C . GLY A 1 196 ? 9.486 4.697 3.642 1.00 58.31 196 GLY A C 1
ATOM 1547 O O . GLY A 1 196 ? 9.802 4.066 2.639 1.00 58.31 196 GLY A O 1
ATOM 1548 N N . PHE A 1 197 ? 8.513 5.613 3.587 1.00 69.00 197 PHE A N 1
ATOM 1549 C CA . PHE A 1 197 ? 7.691 5.820 2.381 1.00 69.00 197 PHE A CA 1
ATOM 1550 C C . PHE A 1 197 ? 7.327 7.293 2.177 1.00 69.00 197 PHE A C 1
ATOM 1552 O O . PHE A 1 197 ? 6.639 7.891 3.010 1.00 69.00 197 PHE A O 1
ATOM 1559 N N . ASN A 1 198 ? 7.728 7.870 1.044 1.00 71.06 198 ASN A N 1
ATOM 1560 C CA . ASN A 1 198 ? 7.456 9.256 0.674 1.00 71.06 198 ASN A CA 1
ATOM 1561 C C . ASN A 1 198 ? 6.860 9.341 -0.732 1.00 71.06 198 ASN A C 1
ATOM 1563 O O . ASN A 1 198 ? 7.452 8.904 -1.713 1.00 71.06 198 ASN A O 1
ATOM 1567 N N . PHE A 1 199 ? 5.682 9.950 -0.838 1.00 68.81 199 PHE A N 1
ATOM 1568 C CA . PHE A 1 199 ? 5.036 10.202 -2.120 1.00 68.81 199 PHE A CA 1
ATOM 1569 C C . PHE A 1 199 ? 5.223 11.668 -2.520 1.00 68.81 199 PHE A C 1
ATOM 1571 O O . PHE A 1 199 ? 5.012 12.548 -1.686 1.00 68.81 199 PHE A O 1
ATOM 1578 N N . GLY A 1 200 ? 5.562 11.939 -3.784 1.00 58.75 200 GLY A N 1
ATOM 1579 C CA . GLY A 1 200 ? 5.691 13.303 -4.307 1.00 58.75 200 GLY A CA 1
ATOM 1580 C C . GLY A 1 200 ? 7.043 13.961 -4.030 1.00 58.75 200 GLY A C 1
ATOM 1581 O O . GLY A 1 200 ? 7.098 15.180 -3.896 1.00 58.75 200 GLY A O 1
ATOM 1582 N N . ALA A 1 201 ? 8.114 13.170 -3.935 1.00 57.41 201 ALA A N 1
ATOM 1583 C CA . ALA A 1 201 ? 9.470 13.700 -3.947 1.00 57.41 201 ALA A CA 1
ATOM 1584 C C . ALA A 1 201 ? 9.779 14.264 -5.344 1.00 57.41 201 ALA A C 1
ATOM 1586 O O . ALA A 1 201 ? 9.439 13.640 -6.355 1.00 57.41 201 ALA A O 1
ATOM 1587 N N . ASP A 1 202 ? 10.435 15.425 -5.407 1.00 49.38 202 ASP A N 1
ATOM 1588 C CA . ASP A 1 202 ? 10.933 16.011 -6.655 1.00 49.38 202 ASP A CA 1
ATOM 1589 C C . ASP A 1 202 ? 12.115 15.177 -7.176 1.00 49.38 202 ASP A C 1
ATOM 1591 O O . ASP A 1 202 ? 13.280 15.554 -7.092 1.00 49.38 202 ASP A O 1
ATOM 1595 N N . SER A 1 203 ? 11.824 13.994 -7.712 1.00 46.81 203 SER A N 1
ATOM 1596 C CA . SER A 1 203 ? 12.785 13.178 -8.455 1.00 46.81 203 SER A CA 1
ATOM 1597 C C . SER A 1 203 ? 12.884 13.733 -9.876 1.00 46.81 203 SER A C 1
ATOM 1599 O O . SER A 1 203 ? 12.409 13.147 -10.847 1.00 46.81 203 SER A O 1
ATOM 1601 N N . ALA A 1 204 ? 13.459 14.930 -9.977 1.00 36.38 204 ALA A N 1
ATOM 1602 C CA . ALA A 1 204 ? 13.788 15.555 -11.242 1.00 36.38 204 ALA A CA 1
ATOM 1603 C C . ALA A 1 204 ? 15.005 14.845 -11.859 1.00 36.38 204 ALA A C 1
ATOM 1605 O O . ALA A 1 204 ? 16.138 15.042 -11.431 1.00 36.38 204 ALA A O 1
ATOM 1606 N N . GLU A 1 205 ? 14.779 14.047 -12.902 1.00 37.59 205 GLU A N 1
ATOM 1607 C CA . GLU A 1 205 ? 15.736 13.965 -14.005 1.00 37.59 205 GLU A CA 1
ATOM 1608 C C . GLU A 1 205 ? 15.067 14.599 -15.234 1.00 37.59 205 GLU A C 1
ATOM 1610 O O . GLU A 1 205 ? 14.276 13.979 -15.947 1.00 37.59 205 GLU A O 1
ATOM 1615 N N . GLU A 1 206 ? 15.371 15.881 -15.456 1.00 38.16 206 GLU A N 1
ATOM 1616 C CA . GLU A 1 206 ? 15.232 16.523 -16.761 1.00 38.16 206 GLU A CA 1
ATOM 1617 C C . GLU A 1 206 ? 16.058 15.712 -17.772 1.00 38.16 206 GLU A C 1
ATOM 1619 O O . GLU A 1 206 ? 17.283 15.663 -17.666 1.00 38.16 206 GLU A O 1
ATOM 1624 N N . GLY A 1 207 ? 15.429 15.072 -18.766 1.00 35.78 207 GLY A N 1
ATOM 1625 C CA . GLY A 1 207 ? 16.204 14.628 -19.932 1.00 35.78 207 GLY A CA 1
ATOM 1626 C C . GLY A 1 207 ? 15.728 13.447 -20.772 1.00 35.78 207 GLY A C 1
ATOM 1627 O O . GLY A 1 207 ? 16.252 13.295 -21.876 1.00 35.78 207 GLY A O 1
ATOM 1628 N N . LYS A 1 208 ? 14.747 12.628 -20.372 1.00 38.59 208 LYS A N 1
ATOM 1629 C CA . LYS A 1 208 ? 14.223 11.593 -21.290 1.00 38.59 208 LYS A CA 1
ATOM 1630 C C . LYS A 1 208 ? 13.090 12.142 -22.164 1.00 38.59 208 LYS A C 1
ATOM 1632 O O . LYS A 1 208 ? 11.919 12.153 -21.793 1.00 38.59 208 LYS A O 1
ATOM 1637 N N . LYS A 1 209 ? 13.470 12.599 -23.367 1.00 37.59 209 LYS A N 1
ATOM 1638 C CA . LYS A 1 209 ? 12.559 12.882 -24.490 1.00 37.59 209 LYS A CA 1
ATOM 1639 C C . LYS A 1 209 ? 11.696 11.648 -24.768 1.00 37.59 209 LYS A C 1
ATOM 1641 O O . LYS A 1 209 ? 12.219 10.622 -25.190 1.00 37.59 209 LYS A O 1
ATOM 1646 N N . GLY A 1 210 ? 10.390 11.783 -24.550 1.00 37.66 210 GLY A N 1
ATOM 1647 C CA . GLY A 1 210 ? 9.391 10.744 -24.816 1.00 37.66 210 GLY A CA 1
ATOM 1648 C C . GLY A 1 210 ? 8.397 10.503 -23.679 1.00 37.66 210 GLY A C 1
ATOM 1649 O O . GLY A 1 210 ? 7.466 9.731 -23.876 1.00 37.66 210 GLY A O 1
ATOM 1650 N N . ALA A 1 211 ? 8.563 11.154 -22.520 1.00 40.22 211 ALA A N 1
ATOM 1651 C CA . ALA A 1 211 ? 7.617 11.076 -21.409 1.00 40.22 211 ALA A CA 1
ATOM 1652 C C . ALA A 1 211 ? 6.262 11.691 -21.804 1.00 40.22 211 ALA A C 1
ATOM 1654 O O . ALA A 1 211 ? 6.047 12.897 -21.694 1.00 40.22 211 ALA A O 1
ATOM 1655 N N . GLY A 1 212 ? 5.356 10.854 -22.310 1.00 42.50 212 GLY A N 1
ATOM 1656 C CA . GLY A 1 212 ? 3.931 11.157 -22.298 1.00 42.50 212 GLY A CA 1
ATOM 1657 C C . GLY A 1 212 ? 3.460 11.394 -20.860 1.00 42.50 212 GLY A C 1
ATOM 1658 O O . GLY A 1 212 ? 4.109 10.967 -19.907 1.00 42.50 212 GLY A O 1
ATOM 1659 N N . GLU A 1 213 ? 2.325 12.072 -20.717 1.00 54.38 213 GLU A N 1
ATOM 1660 C CA . GLU A 1 213 ? 1.724 12.556 -19.461 1.00 54.38 213 GLU A CA 1
ATOM 1661 C C . GLU A 1 213 ? 1.469 11.476 -18.375 1.00 54.38 213 GLU A C 1
ATOM 1663 O O . GLU A 1 213 ? 1.034 11.809 -17.277 1.00 54.38 213 GLU A O 1
ATOM 1668 N N . GLU A 1 214 ? 1.765 10.201 -18.649 1.00 67.50 214 GLU A N 1
ATOM 1669 C CA . GLU A 1 214 ? 1.537 9.027 -17.800 1.00 67.50 214 GLU A CA 1
ATOM 1670 C C . GLU A 1 214 ? 2.860 8.285 -17.518 1.00 67.50 214 GLU A C 1
ATOM 1672 O O . GLU A 1 214 ? 3.128 7.202 -18.050 1.00 67.50 214 GLU A O 1
ATOM 1677 N N . SER A 1 215 ? 3.720 8.882 -16.688 1.00 74.06 215 SER A N 1
ATOM 1678 C CA . SER A 1 215 ? 4.970 8.257 -16.234 1.00 74.06 215 SER A CA 1
ATOM 1679 C C . SER A 1 215 ? 5.162 8.411 -14.726 1.00 74.06 215 SER A C 1
ATOM 1681 O O . SER A 1 215 ? 4.681 9.374 -14.126 1.00 74.06 215 SER A O 1
ATOM 1683 N N . ILE A 1 216 ? 5.849 7.454 -14.100 1.00 80.81 216 ILE A N 1
ATOM 1684 C CA . ILE A 1 216 ? 6.194 7.503 -12.675 1.00 80.81 216 ILE A CA 1
ATOM 1685 C C . ILE A 1 216 ? 7.6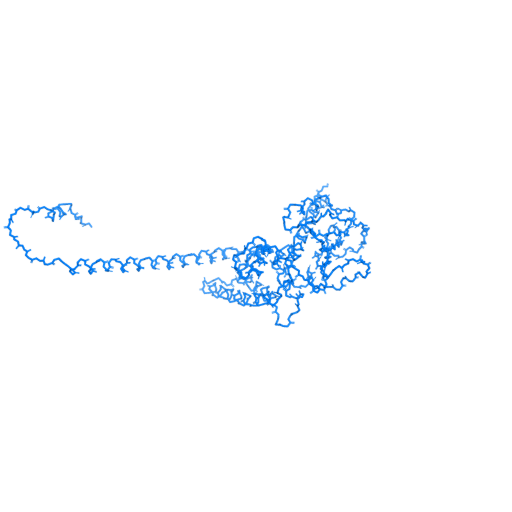02 6.961 -12.450 1.00 80.81 216 ILE A C 1
ATOM 1687 O O . ILE A 1 216 ? 8.003 5.954 -13.033 1.00 80.81 216 ILE A O 1
ATOM 1691 N N . THR A 1 217 ? 8.342 7.629 -11.571 1.00 84.56 217 THR A N 1
ATOM 1692 C CA . THR A 1 217 ? 9.648 7.178 -11.095 1.00 84.56 217 THR A CA 1
ATOM 1693 C C . THR A 1 217 ? 9.497 6.708 -9.659 1.00 84.56 217 THR A C 1
ATOM 1695 O O . THR A 1 217 ? 8.935 7.419 -8.826 1.00 84.56 217 THR A O 1
ATOM 1698 N N . ILE A 1 218 ? 10.007 5.516 -9.382 1.00 85.12 218 ILE A N 1
ATOM 1699 C CA . ILE A 1 218 ? 10.055 4.881 -8.071 1.00 85.12 218 ILE A CA 1
ATOM 1700 C C . ILE A 1 218 ? 11.524 4.765 -7.684 1.00 85.12 218 ILE A C 1
ATOM 1702 O O . ILE A 1 218 ? 12.320 4.247 -8.461 1.00 85.12 218 ILE A O 1
ATOM 1706 N N . ILE A 1 219 ? 11.894 5.221 -6.496 1.00 86.19 219 ILE A N 1
ATOM 1707 C CA . ILE A 1 219 ? 13.235 5.043 -5.940 1.00 86.19 219 ILE A CA 1
ATOM 1708 C C . ILE A 1 219 ? 13.092 4.170 -4.700 1.00 86.19 219 ILE A C 1
ATOM 1710 O O . ILE A 1 219 ? 12.367 4.534 -3.781 1.00 86.19 219 ILE A O 1
ATOM 1714 N N . ILE A 1 220 ? 13.739 3.008 -4.687 1.00 85.88 220 ILE A N 1
ATOM 1715 C CA . ILE A 1 220 ? 13.731 2.069 -3.565 1.00 85.88 220 ILE A CA 1
ATOM 1716 C C . ILE A 1 220 ? 15.160 1.948 -3.048 1.00 85.88 220 ILE A C 1
ATOM 1718 O O . ILE A 1 220 ? 16.023 1.382 -3.716 1.00 85.88 220 ILE A O 1
ATOM 1722 N N . THR A 1 221 ? 15.417 2.471 -1.856 1.00 84.62 221 THR A N 1
ATOM 1723 C CA . THR A 1 221 ? 16.679 2.281 -1.142 1.00 84.62 221 THR A CA 1
ATOM 1724 C C . THR A 1 221 ? 16.600 0.969 -0.380 1.00 84.62 221 THR A C 1
ATOM 1726 O O . THR A 1 221 ? 15.840 0.856 0.578 1.00 84.62 221 THR A O 1
ATOM 1729 N N . THR A 1 222 ? 17.348 -0.029 -0.837 1.00 81.75 222 THR A N 1
ATOM 1730 C CA . THR A 1 222 ? 17.382 -1.382 -0.268 1.00 81.75 222 THR A CA 1
ATOM 1731 C C . THR A 1 222 ? 18.576 -1.574 0.661 1.00 81.75 222 THR A C 1
ATOM 1733 O O . THR A 1 222 ? 19.539 -0.810 0.591 1.00 81.75 222 THR A O 1
ATOM 1736 N N . LYS A 1 223 ? 18.537 -2.605 1.512 1.00 80.62 223 LYS A N 1
ATOM 1737 C CA . LYS A 1 223 ? 19.636 -2.907 2.440 1.00 80.62 223 LYS A CA 1
ATOM 1738 C C . LYS A 1 223 ? 20.822 -3.575 1.750 1.00 80.62 223 LYS A C 1
ATOM 1740 O O . LYS A 1 223 ? 21.954 -3.253 2.080 1.00 80.62 223 LYS A O 1
ATOM 1745 N N . ASN A 1 224 ? 20.566 -4.488 0.810 1.00 78.75 224 ASN A N 1
ATOM 1746 C CA . ASN A 1 224 ? 21.613 -5.342 0.232 1.00 78.75 224 ASN A CA 1
ATOM 1747 C C . ASN A 1 224 ? 21.987 -4.942 -1.203 1.00 78.75 224 ASN A C 1
ATOM 1749 O O . ASN A 1 224 ? 23.049 -5.314 -1.688 1.00 78.75 224 ASN A O 1
ATOM 1753 N N . TYR A 1 225 ? 21.128 -4.197 -1.908 1.00 81.81 225 TYR A N 1
ATOM 1754 C CA . TYR A 1 225 ? 21.330 -3.874 -3.328 1.00 81.81 225 TYR A CA 1
ATOM 1755 C C . TYR A 1 225 ? 21.485 -2.372 -3.605 1.00 81.81 225 TYR A C 1
ATOM 1757 O O . TYR A 1 225 ? 21.587 -1.976 -4.770 1.00 81.81 225 TYR A O 1
ATOM 1765 N N . GLY A 1 226 ? 21.528 -1.539 -2.560 1.00 82.25 226 GLY A N 1
ATOM 1766 C CA . GLY A 1 226 ? 21.609 -0.084 -2.664 1.00 82.25 226 GLY A CA 1
ATOM 1767 C C . GLY A 1 226 ? 20.335 0.545 -3.233 1.00 82.25 226 GLY A C 1
ATOM 1768 O O . GLY A 1 226 ? 19.224 0.056 -3.021 1.00 82.25 226 GLY A O 1
ATOM 1769 N N . GLU A 1 227 ? 20.486 1.658 -3.948 1.00 85.31 227 GLU A N 1
ATOM 1770 C CA . GLU A 1 227 ? 19.368 2.384 -4.551 1.00 85.31 227 GLU A CA 1
ATOM 1771 C C . GLU A 1 227 ? 18.948 1.775 -5.898 1.00 85.31 227 GLU A C 1
ATOM 1773 O O . GLU A 1 227 ? 19.742 1.673 -6.837 1.00 85.31 227 GLU A O 1
ATOM 1778 N N . ILE A 1 228 ? 17.671 1.412 -6.003 1.00 87.31 228 ILE A N 1
ATOM 1779 C CA . ILE A 1 228 ? 17.033 0.925 -7.224 1.00 87.31 228 ILE A CA 1
ATOM 1780 C C . ILE A 1 228 ? 16.069 2.000 -7.716 1.00 87.31 228 ILE A C 1
ATOM 1782 O O . ILE A 1 228 ? 15.088 2.313 -7.043 1.00 87.31 228 ILE A O 1
ATOM 1786 N N . LYS A 1 229 ? 16.309 2.543 -8.912 1.00 89.12 229 LYS A N 1
ATOM 1787 C CA . LYS A 1 229 ? 15.376 3.465 -9.574 1.00 89.12 229 LYS A CA 1
ATOM 1788 C C . LYS A 1 229 ? 14.595 2.727 -10.648 1.00 89.12 229 LYS A C 1
ATOM 1790 O O . LYS A 1 229 ? 15.194 2.172 -11.561 1.00 89.12 229 LYS A O 1
ATOM 1795 N N . VAL A 1 230 ? 13.274 2.760 -10.580 1.00 89.56 230 VAL A N 1
ATOM 1796 C CA . VAL A 1 230 ? 12.377 2.187 -11.582 1.00 89.56 230 VAL A CA 1
ATOM 1797 C C . VAL A 1 230 ? 11.596 3.317 -12.235 1.00 89.56 230 VAL A C 1
ATOM 1799 O O . VAL A 1 230 ? 10.859 4.032 -11.566 1.00 89.56 230 VAL A O 1
ATOM 1802 N N . PHE A 1 231 ? 11.754 3.484 -13.539 1.00 88.12 231 PHE A N 1
ATOM 1803 C CA . PHE A 1 231 ? 10.988 4.423 -14.344 1.00 88.12 231 PHE A CA 1
ATOM 1804 C C . PHE A 1 231 ? 9.955 3.651 -15.162 1.00 88.12 231 PHE A C 1
ATOM 1806 O O . PHE A 1 231 ? 10.301 2.774 -15.952 1.00 88.12 231 PHE A O 1
ATOM 1813 N N . LEU A 1 232 ? 8.683 3.972 -14.948 1.00 86.19 232 LEU A N 1
ATOM 1814 C CA . LEU A 1 232 ? 7.550 3.378 -15.643 1.00 86.19 232 LEU A CA 1
ATOM 1815 C C . LEU A 1 232 ? 6.914 4.411 -16.560 1.00 86.19 232 LEU A C 1
ATOM 1817 O O . LEU A 1 232 ? 6.689 5.553 -16.157 1.00 86.19 232 LEU A O 1
ATOM 1821 N N . PHE A 1 233 ? 6.556 3.986 -17.764 1.00 81.56 233 PHE A N 1
ATOM 1822 C CA . PHE A 1 233 ? 5.797 4.805 -18.700 1.00 81.56 233 PHE A CA 1
ATOM 1823 C C . PHE A 1 233 ? 4.831 3.943 -19.508 1.00 81.56 233 PHE A C 1
ATOM 1825 O O . PHE A 1 233 ? 5.137 2.804 -19.873 1.00 81.56 233 PHE A O 1
ATOM 1832 N N . MET A 1 234 ? 3.646 4.489 -19.771 1.00 73.81 234 MET A N 1
ATOM 1833 C CA . MET A 1 234 ? 2.623 3.805 -20.557 1.00 73.81 234 MET A CA 1
ATOM 1834 C C . MET A 1 234 ? 2.973 3.850 -22.050 1.00 73.81 234 MET A C 1
ATOM 1836 O O . MET A 1 234 ? 3.251 4.911 -22.611 1.00 73.81 234 MET A O 1
ATOM 1840 N N . ALA A 1 235 ? 2.940 2.690 -22.703 1.00 69.81 235 ALA A N 1
ATOM 1841 C CA . ALA A 1 235 ? 3.012 2.536 -24.152 1.00 69.81 235 ALA A CA 1
ATOM 1842 C C . ALA A 1 235 ? 1.639 2.106 -24.706 1.00 69.81 235 ALA A C 1
ATOM 1844 O O . ALA A 1 235 ? 0.720 1.786 -23.955 1.00 69.81 235 ALA A O 1
ATOM 1845 N N . GLN A 1 236 ? 1.481 2.065 -26.036 1.00 66.12 236 GLN A N 1
ATOM 1846 C CA . GLN A 1 236 ? 0.187 1.759 -26.676 1.00 66.12 236 GLN A CA 1
ATOM 1847 C C . GLN A 1 236 ? -0.427 0.414 -26.234 1.00 66.12 236 GLN A C 1
ATOM 1849 O O . GLN A 1 236 ? -1.650 0.304 -26.155 1.00 66.12 236 GLN A O 1
ATOM 1854 N N . ASN A 1 237 ? 0.408 -0.582 -25.917 1.00 65.31 237 ASN A N 1
ATOM 1855 C CA . ASN A 1 237 ? -0.017 -1.958 -25.638 1.00 65.31 237 ASN A CA 1
ATOM 1856 C C . ASN A 1 237 ? 0.371 -2.474 -24.241 1.00 65.31 237 ASN A C 1
ATOM 1858 O O . ASN A 1 237 ? 0.219 -3.666 -23.983 1.00 65.31 237 ASN A O 1
ATOM 1862 N N . GLY A 1 238 ? 0.851 -1.619 -23.338 1.00 75.06 238 GLY A N 1
ATOM 1863 C CA . GLY A 1 238 ? 1.294 -2.064 -22.018 1.00 75.06 238 GLY A CA 1
ATOM 1864 C C . GLY A 1 238 ? 2.161 -1.043 -21.301 1.00 75.06 238 GLY A C 1
ATOM 1865 O O . GLY A 1 238 ? 2.209 0.131 -21.671 1.00 75.06 238 GLY A O 1
ATOM 1866 N N . VAL A 1 239 ? 2.842 -1.503 -20.259 1.00 82.19 239 VAL A N 1
ATOM 1867 C CA . VAL A 1 239 ? 3.767 -0.685 -19.471 1.00 82.19 239 VAL A CA 1
ATOM 1868 C C . VAL A 1 239 ? 5.194 -1.016 -19.867 1.00 82.19 239 VAL A C 1
ATOM 1870 O O . VAL A 1 239 ? 5.561 -2.186 -19.972 1.00 82.19 239 VAL A O 1
ATOM 1873 N N . ASN A 1 240 ? 6.000 0.018 -20.072 1.00 85.50 240 ASN A N 1
ATOM 1874 C CA . ASN A 1 240 ? 7.437 -0.122 -20.238 1.00 85.50 240 ASN A CA 1
ATOM 1875 C C . ASN A 1 240 ? 8.134 0.227 -18.924 1.00 85.50 240 ASN A C 1
ATOM 1877 O O . ASN A 1 240 ? 7.684 1.104 -18.182 1.00 85.50 240 ASN A O 1
ATOM 1881 N N . MET A 1 241 ? 9.225 -0.483 -18.642 1.00 89.00 241 MET A N 1
ATOM 1882 C CA . MET A 1 241 ? 9.948 -0.393 -17.381 1.00 89.00 241 MET A CA 1
ATOM 1883 C C . MET A 1 241 ? 11.449 -0.262 -17.638 1.00 89.00 241 MET A C 1
ATOM 1885 O O . MET A 1 241 ? 12.080 -1.188 -18.143 1.00 89.00 241 MET A O 1
ATOM 1889 N N . ASP A 1 242 ? 12.017 0.864 -17.217 1.00 88.75 242 ASP A N 1
ATOM 1890 C CA . ASP A 1 242 ? 13.459 1.087 -17.170 1.00 88.75 242 ASP A CA 1
ATOM 1891 C C . ASP A 1 242 ? 13.926 0.974 -15.714 1.00 88.75 242 ASP A C 1
ATOM 1893 O O . ASP A 1 242 ? 13.412 1.666 -14.837 1.00 88.75 242 ASP A O 1
ATOM 1897 N N . ILE A 1 243 ? 14.922 0.135 -15.441 1.00 90.00 243 ILE A N 1
ATOM 1898 C CA . ILE A 1 243 ? 15.452 -0.094 -14.093 1.00 90.00 243 ILE A CA 1
ATOM 1899 C C . ILE A 1 243 ? 16.912 0.331 -14.042 1.00 90.00 243 ILE A C 1
ATOM 1901 O O . ILE A 1 243 ? 17.740 -0.152 -14.809 1.00 90.00 243 ILE A O 1
ATOM 1905 N N . THR A 1 244 ? 17.248 1.200 -13.096 1.00 90.06 244 THR A N 1
ATOM 1906 C CA . THR A 1 244 ? 18.625 1.492 -12.702 1.00 90.06 244 THR A CA 1
ATOM 1907 C C . THR A 1 244 ? 18.924 0.802 -11.380 1.00 90.06 244 THR A C 1
ATOM 1909 O O . THR A 1 244 ? 18.260 1.087 -10.388 1.00 90.06 244 THR A O 1
ATOM 1912 N N . CYS A 1 245 ? 19.902 -0.100 -11.357 1.00 89.06 245 CYS A N 1
ATOM 1913 C CA . CYS A 1 245 ? 20.250 -0.883 -10.168 1.00 89.06 245 CYS A CA 1
ATOM 1914 C C . CYS A 1 245 ? 21.762 -1.145 -10.074 1.00 89.06 245 CYS A C 1
ATOM 1916 O O . CYS A 1 245 ? 22.518 -0.858 -11.010 1.00 89.06 245 CYS A O 1
ATOM 1918 N N . SER A 1 246 ? 22.193 -1.708 -8.946 1.00 87.00 246 SER A N 1
ATOM 1919 C CA . SER A 1 246 ? 23.547 -2.237 -8.752 1.00 87.00 246 SER A CA 1
ATOM 1920 C C . SER A 1 246 ? 23.811 -3.483 -9.611 1.00 87.00 246 SER A C 1
ATOM 1922 O O . SER A 1 246 ? 22.888 -4.089 -10.168 1.00 87.00 246 SER A O 1
ATOM 1924 N N . GLU A 1 247 ? 25.089 -3.853 -9.744 1.00 82.81 247 GLU A N 1
ATOM 1925 C CA . GLU A 1 247 ? 25.512 -5.069 -10.458 1.00 82.81 247 GLU A CA 1
ATOM 1926 C C . GLU A 1 247 ? 25.005 -6.345 -9.776 1.00 82.81 247 GLU A C 1
ATOM 1928 O O . GLU A 1 247 ? 24.581 -7.269 -10.468 1.00 82.81 247 GLU A O 1
ATOM 1933 N N . ASP A 1 248 ? 24.957 -6.349 -8.443 1.00 84.00 248 ASP A N 1
ATOM 1934 C CA . ASP A 1 248 ? 24.570 -7.505 -7.626 1.00 84.00 248 ASP A CA 1
ATOM 1935 C C . ASP A 1 248 ? 23.052 -7.728 -7.535 1.00 84.00 248 ASP A C 1
ATOM 1937 O O . ASP A 1 248 ? 22.594 -8.739 -6.994 1.00 84.00 248 ASP A O 1
ATOM 1941 N N . PHE A 1 249 ? 22.244 -6.805 -8.065 1.00 87.50 249 PHE A N 1
ATOM 1942 C CA . PHE A 1 249 ? 20.791 -6.939 -8.052 1.00 87.50 249 PHE A CA 1
ATOM 1943 C C . PHE A 1 249 ? 20.339 -8.170 -8.869 1.00 87.50 249 PHE A C 1
ATOM 1945 O O . PHE A 1 249 ? 20.722 -8.306 -10.037 1.00 87.50 249 PHE A O 1
ATOM 1952 N N . PRO A 1 250 ? 19.485 -9.063 -8.324 1.00 89.44 250 PRO A N 1
ATOM 1953 C CA . PRO A 1 250 ? 19.103 -10.316 -8.979 1.00 89.44 250 PRO A CA 1
ATOM 1954 C C . PRO A 1 250 ? 18.077 -10.104 -10.110 1.00 89.44 250 PRO A C 1
ATOM 1956 O O . PRO A 1 250 ? 16.886 -10.392 -9.963 1.00 89.44 250 PRO A O 1
ATOM 1959 N N . LYS A 1 251 ? 18.557 -9.634 -11.269 1.00 90.94 251 LYS A N 1
ATOM 1960 C CA . LYS A 1 251 ? 17.751 -9.289 -12.459 1.00 90.94 251 LYS A CA 1
ATOM 1961 C C . LYS A 1 251 ? 16.861 -10.440 -12.939 1.00 90.94 251 LYS A C 1
ATOM 1963 O O . LYS A 1 251 ? 15.684 -10.222 -13.210 1.00 90.94 251 LYS A O 1
ATOM 1968 N N . ASP A 1 252 ? 17.388 -11.662 -12.994 1.00 88.00 252 ASP A N 1
ATOM 1969 C CA . ASP A 1 252 ? 16.634 -12.828 -13.479 1.00 88.00 252 ASP A CA 1
ATOM 1970 C C . ASP A 1 252 ? 15.445 -13.158 -12.572 1.00 88.00 252 ASP A C 1
ATOM 1972 O O . ASP A 1 252 ? 14.321 -13.305 -13.050 1.00 88.00 252 ASP A O 1
ATOM 1976 N N . ARG A 1 253 ? 15.660 -13.167 -11.249 1.00 87.12 253 ARG A N 1
ATOM 1977 C CA . ARG A 1 253 ? 14.586 -13.409 -10.272 1.00 87.12 253 ARG A CA 1
ATOM 1978 C C . ARG A 1 253 ? 13.546 -12.300 -10.278 1.00 87.12 253 ARG A C 1
ATOM 1980 O O . ARG A 1 253 ? 12.360 -12.580 -10.141 1.00 87.12 253 ARG A O 1
ATOM 1987 N N . PHE A 1 254 ? 13.975 -11.050 -10.450 1.00 91.00 254 PHE A N 1
ATOM 1988 C CA . PHE A 1 254 ? 13.049 -9.934 -10.612 1.00 91.00 254 PHE A CA 1
ATOM 1989 C C . PHE A 1 254 ? 12.174 -10.119 -11.859 1.00 91.00 254 PHE A C 1
ATOM 1991 O O . PHE A 1 254 ? 10.955 -10.006 -11.772 1.00 91.00 254 PHE A O 1
ATOM 1998 N N . ASN A 1 255 ? 12.772 -10.470 -13.001 1.00 89.38 255 ASN A N 1
ATOM 1999 C CA . ASN A 1 255 ? 12.037 -10.722 -14.242 1.00 89.38 255 ASN A CA 1
ATOM 2000 C C . ASN A 1 255 ? 11.043 -11.884 -14.116 1.00 89.38 255 ASN A C 1
ATOM 2002 O O . ASN A 1 255 ? 9.935 -11.803 -14.645 1.00 89.38 255 ASN A O 1
ATOM 2006 N N . GLU A 1 256 ? 11.418 -12.961 -13.424 1.00 88.38 256 GLU A N 1
ATOM 2007 C CA . GLU A 1 256 ? 10.521 -14.084 -13.130 1.00 88.38 256 GLU A CA 1
ATOM 2008 C C . GLU A 1 256 ? 9.352 -13.660 -12.232 1.00 88.38 256 GLU A C 1
ATOM 2010 O O . GLU A 1 256 ? 8.199 -13.954 -12.551 1.00 88.38 256 GLU A O 1
ATOM 2015 N N . ALA A 1 257 ? 9.631 -12.923 -11.154 1.00 87.69 257 ALA A N 1
ATOM 2016 C CA . ALA A 1 257 ? 8.611 -12.444 -10.225 1.00 87.69 257 ALA A CA 1
ATOM 2017 C C . ALA A 1 257 ? 7.612 -11.493 -10.902 1.00 87.69 257 ALA A C 1
ATOM 2019 O O . ALA A 1 257 ? 6.406 -11.640 -10.723 1.00 87.69 257 ALA A O 1
ATOM 2020 N N . ILE A 1 258 ? 8.095 -10.572 -11.743 1.00 87.62 258 ILE A N 1
ATOM 2021 C CA . ILE A 1 258 ? 7.239 -9.660 -12.512 1.00 87.62 258 ILE A CA 1
ATOM 2022 C C . ILE A 1 258 ? 6.336 -10.425 -13.487 1.00 87.62 258 ILE A C 1
ATOM 2024 O O . ILE A 1 258 ? 5.154 -10.117 -13.584 1.00 87.62 258 ILE A O 1
ATOM 2028 N N . LYS A 1 259 ? 6.856 -11.442 -14.189 1.00 84.06 259 LYS A N 1
ATOM 2029 C CA . LYS A 1 259 ? 6.047 -12.274 -15.102 1.00 84.06 259 LYS A CA 1
ATOM 2030 C C . LYS A 1 259 ? 4.975 -13.081 -14.375 1.00 84.06 259 LYS A C 1
ATOM 2032 O O . LYS A 1 259 ? 3.928 -13.350 -14.955 1.00 84.06 259 LYS A O 1
ATOM 2037 N N . GLY A 1 260 ? 5.251 -13.496 -13.139 1.00 81.44 260 GLY A N 1
ATOM 2038 C CA . GLY A 1 260 ? 4.277 -14.177 -12.286 1.00 81.44 260 GLY A CA 1
ATOM 2039 C C . GLY A 1 260 ? 3.167 -13.256 -11.771 1.00 81.44 260 GLY A C 1
ATOM 2040 O O . GLY A 1 260 ? 2.097 -13.738 -11.400 1.00 81.44 260 GLY A O 1
ATOM 2041 N N . GLU A 1 261 ? 3.392 -11.942 -11.765 1.00 81.75 261 GLU A N 1
ATOM 2042 C CA . GLU A 1 261 ? 2.431 -10.956 -11.287 1.00 81.75 261 GLU A CA 1
ATOM 2043 C C . GLU A 1 261 ? 1.519 -10.488 -12.431 1.00 81.75 261 GLU A C 1
ATOM 2045 O O . GLU A 1 261 ? 1.835 -9.575 -13.194 1.00 81.75 261 GLU A O 1
ATOM 2050 N N . ASN A 1 262 ? 0.337 -11.101 -12.526 1.00 68.75 262 ASN A N 1
ATOM 2051 C CA . ASN A 1 262 ? -0.637 -10.861 -13.600 1.00 68.75 262 ASN A CA 1
ATOM 2052 C C . ASN A 1 262 ? -1.051 -9.389 -13.770 1.00 68.75 262 ASN A C 1
ATOM 2054 O O . ASN A 1 262 ? -1.503 -9.003 -14.846 1.00 68.75 262 ASN A O 1
ATOM 2058 N N . ALA A 1 263 ? -0.923 -8.572 -12.721 1.00 67.81 263 ALA A N 1
ATOM 2059 C CA . ALA A 1 263 ? -1.250 -7.150 -12.771 1.00 67.81 263 ALA A CA 1
ATOM 2060 C C . ALA A 1 263 ? -0.271 -6.327 -13.631 1.00 67.81 263 ALA A C 1
ATOM 2062 O O . ALA A 1 263 ? -0.604 -5.221 -14.066 1.00 67.81 263 ALA A O 1
ATOM 2063 N N . ILE A 1 264 ? 0.933 -6.849 -13.880 1.00 73.56 264 ILE A N 1
ATOM 2064 C CA . ILE A 1 264 ? 1.997 -6.144 -14.591 1.00 73.56 264 ILE A CA 1
ATOM 2065 C C . ILE A 1 264 ? 1.973 -6.565 -16.063 1.00 73.56 264 ILE A C 1
ATOM 2067 O O . ILE A 1 264 ? 2.728 -7.420 -16.516 1.00 73.56 264 ILE A O 1
ATOM 2071 N N . HIS A 1 265 ? 1.079 -5.945 -16.836 1.00 73.00 265 HIS A N 1
ATOM 2072 C CA . HIS A 1 265 ? 1.034 -6.092 -18.294 1.00 73.00 265 HIS A CA 1
ATOM 2073 C C . HIS A 1 265 ? 2.207 -5.350 -18.954 1.00 73.00 265 HIS A C 1
ATOM 2075 O O . HIS A 1 265 ? 2.047 -4.247 -19.485 1.00 73.00 265 HIS A O 1
ATOM 2081 N N . LEU A 1 266 ? 3.400 -5.941 -18.880 1.00 74.94 266 LEU A N 1
ATOM 2082 C CA . LEU A 1 266 ? 4.583 -5.428 -19.562 1.00 74.94 266 LEU A CA 1
ATOM 2083 C C . LEU A 1 266 ? 4.448 -5.559 -21.080 1.00 74.94 266 LEU A C 1
ATOM 2085 O O . LEU A 1 266 ? 4.095 -6.628 -21.580 1.00 74.94 266 LEU A O 1
ATOM 2089 N N . SER A 1 267 ? 4.786 -4.493 -21.811 1.00 73.19 267 SER A N 1
ATOM 2090 C CA . SER A 1 267 ? 4.893 -4.569 -23.276 1.00 73.19 267 SER A CA 1
ATOM 2091 C C . SER A 1 267 ? 6.129 -5.368 -23.698 1.00 73.19 267 SER A C 1
ATOM 2093 O O . SER A 1 267 ? 6.090 -6.116 -24.671 1.00 73.19 267 SER A O 1
ATOM 2095 N N . GLU A 1 268 ? 7.229 -5.195 -22.960 1.00 76.44 268 GLU A N 1
ATOM 2096 C CA . GLU A 1 268 ? 8.547 -5.781 -23.214 1.00 76.44 268 GLU A CA 1
ATOM 2097 C C . GLU A 1 268 ? 9.251 -6.091 -21.882 1.00 76.44 268 GLU A C 1
ATOM 2099 O O . GLU A 1 268 ? 8.840 -5.610 -20.824 1.00 76.44 268 GLU A O 1
ATOM 2104 N N . ASN A 1 269 ? 10.319 -6.900 -21.912 1.00 79.12 269 ASN A N 1
ATOM 2105 C CA . ASN A 1 269 ? 11.123 -7.134 -20.707 1.00 79.12 269 ASN A CA 1
ATOM 2106 C C . ASN A 1 269 ? 11.741 -5.809 -20.202 1.00 79.12 269 ASN A C 1
ATOM 2108 O O . ASN A 1 269 ? 12.084 -4.959 -21.026 1.00 79.12 269 ASN A O 1
ATOM 2112 N N . PRO A 1 270 ? 11.949 -5.647 -18.880 1.00 84.50 270 PRO A N 1
ATOM 2113 C CA . PRO A 1 270 ? 12.557 -4.442 -18.325 1.00 84.50 270 PRO A CA 1
ATOM 2114 C C . PRO A 1 270 ? 13.948 -4.150 -18.903 1.00 84.50 270 PRO A C 1
ATOM 2116 O O . PRO A 1 270 ? 14.768 -5.057 -19.083 1.00 84.50 270 PRO A O 1
ATOM 2119 N N . VAL A 1 271 ? 14.239 -2.873 -19.148 1.00 86.81 271 VAL A N 1
ATOM 2120 C CA . VAL A 1 271 ? 15.550 -2.413 -19.623 1.00 86.81 271 VAL A CA 1
ATOM 2121 C C . VAL A 1 271 ? 16.418 -2.039 -18.428 1.00 86.81 271 VAL A C 1
ATOM 2123 O O . VAL A 1 271 ? 16.071 -1.153 -17.651 1.00 86.81 271 VAL A O 1
ATOM 2126 N N . TYR A 1 272 ? 17.577 -2.684 -18.287 1.00 88.25 272 TYR A N 1
ATOM 2127 C CA . TYR A 1 272 ? 18.467 -2.477 -17.144 1.00 88.25 272 TYR A CA 1
ATOM 2128 C C . TYR A 1 272 ? 19.630 -1.540 -17.463 1.00 88.25 272 TYR A C 1
ATOM 2130 O O . TYR A 1 272 ? 20.404 -1.775 -18.389 1.00 88.25 272 TYR A O 1
ATOM 2138 N N . THR A 1 273 ? 19.813 -0.531 -16.618 1.00 87.56 273 THR A N 1
ATOM 2139 C CA . THR A 1 273 ? 21.008 0.312 -16.555 1.00 87.56 273 THR A CA 1
ATOM 2140 C C . THR A 1 273 ? 21.741 0.018 -15.254 1.00 87.56 273 THR A C 1
ATOM 2142 O O . THR A 1 273 ? 21.182 0.164 -14.172 1.00 87.56 273 THR A O 1
ATOM 2145 N N . THR A 1 274 ? 23.000 -0.401 -15.337 1.00 84.44 274 THR A N 1
ATOM 2146 C CA . THR A 1 274 ? 23.762 -0.771 -14.139 1.00 84.44 274 THR A CA 1
ATOM 2147 C C . THR A 1 274 ? 24.640 0.398 -13.699 1.00 84.44 274 THR A C 1
ATOM 2149 O O . THR A 1 274 ? 25.335 0.984 -14.531 1.00 84.44 274 THR A O 1
ATOM 2152 N N . ARG A 1 275 ? 24.599 0.766 -12.415 1.00 75.25 275 ARG A N 1
ATOM 2153 C CA . ARG A 1 275 ? 25.498 1.769 -11.818 1.00 75.25 275 ARG A CA 1
ATOM 2154 C C . ARG A 1 275 ? 26.373 1.100 -10.759 1.00 75.25 275 ARG A C 1
ATOM 2156 O O . ARG A 1 275 ? 25.901 0.232 -10.029 1.00 75.25 275 ARG A O 1
ATOM 2163 N N . LYS A 1 276 ? 27.637 1.526 -10.659 1.00 59.38 276 LYS A N 1
ATOM 2164 C CA . LYS A 1 276 ? 28.483 1.180 -9.509 1.00 59.38 276 LYS A CA 1
ATOM 2165 C C . LYS A 1 276 ? 27.847 1.791 -8.264 1.00 59.38 276 LYS A C 1
ATOM 2167 O O . LYS A 1 276 ? 27.476 2.964 -8.297 1.00 59.38 276 LYS A O 1
ATOM 2172 N N . SER A 1 277 ? 27.683 0.997 -7.211 1.00 51.78 277 SER A N 1
ATOM 2173 C CA . SER A 1 277 ? 27.145 1.470 -5.939 1.00 51.78 277 SER A CA 1
ATOM 2174 C C . SER A 1 277 ? 28.023 2.608 -5.421 1.00 51.78 277 SER A C 1
ATOM 2176 O O . SER A 1 277 ? 29.198 2.391 -5.124 1.00 51.78 277 SER A O 1
ATOM 2178 N N . ASN A 1 278 ? 27.474 3.818 -5.310 1.00 44.56 278 ASN A N 1
ATOM 2179 C CA . ASN A 1 278 ? 28.069 4.794 -4.408 1.00 44.56 278 ASN A CA 1
ATOM 2180 C C . ASN A 1 278 ? 27.810 4.263 -3.000 1.00 44.56 278 ASN A C 1
ATOM 2182 O O . ASN A 1 278 ? 26.665 4.163 -2.567 1.00 44.56 278 ASN A O 1
ATOM 2186 N N . SER A 1 279 ? 28.882 3.841 -2.344 1.00 39.75 279 SER A N 1
ATOM 2187 C CA . SER A 1 279 ? 28.914 3.449 -0.945 1.00 39.75 279 SER A CA 1
ATO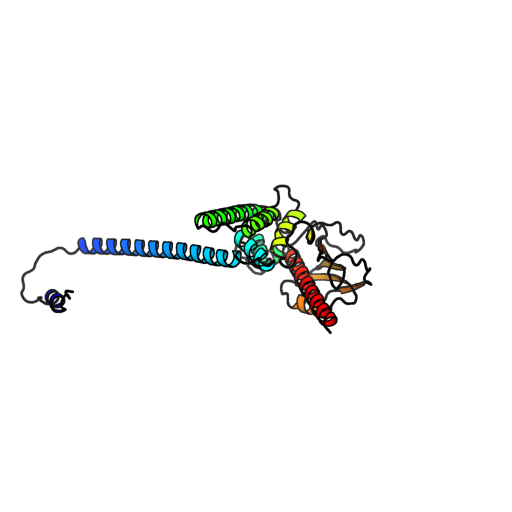M 2188 C C . SER A 1 279 ? 28.701 4.684 -0.066 1.00 39.75 279 SER A C 1
ATOM 2190 O O . SER A 1 279 ? 29.658 5.216 0.487 1.00 39.75 279 SER A O 1
ATOM 2192 N N . ASP A 1 280 ? 27.465 5.164 0.033 1.00 41.19 280 ASP A N 1
ATOM 2193 C CA . ASP A 1 280 ? 27.017 5.846 1.247 1.00 41.19 280 ASP A CA 1
ATOM 2194 C C . ASP A 1 280 ? 26.304 4.784 2.095 1.00 41.19 280 ASP A C 1
ATOM 2196 O O . ASP A 1 280 ? 25.120 4.494 1.932 1.00 41.19 280 ASP A O 1
ATOM 2200 N N . GLU A 1 281 ? 27.097 4.136 2.950 1.00 43.00 281 GLU A N 1
ATOM 2201 C CA . GLU A 1 281 ? 26.783 2.974 3.798 1.00 43.00 281 GLU A CA 1
ATOM 2202 C C . GLU A 1 281 ? 25.770 3.233 4.938 1.00 43.00 281 GLU A C 1
ATOM 2204 O O . GLU A 1 281 ? 25.632 2.407 5.839 1.00 43.00 281 GLU A O 1
ATOM 2209 N N . ASP A 1 282 ? 25.007 4.329 4.926 1.00 42.22 282 ASP A N 1
ATOM 2210 C CA . ASP A 1 282 ? 24.197 4.718 6.094 1.00 42.22 282 ASP A CA 1
ATOM 2211 C C . ASP A 1 282 ? 22.680 4.508 5.965 1.00 42.22 282 ASP A C 1
ATOM 2213 O O . ASP A 1 282 ? 21.948 4.674 6.947 1.00 42.22 282 ASP A O 1
ATOM 2217 N N . ALA A 1 283 ? 22.161 4.061 4.818 1.00 48.59 283 ALA A N 1
ATOM 2218 C CA . ALA A 1 283 ? 20.739 3.727 4.710 1.00 48.59 283 ALA A CA 1
ATOM 2219 C C . ALA A 1 283 ? 20.446 2.310 5.245 1.00 48.59 283 ALA A C 1
ATOM 2221 O O . ALA A 1 283 ? 20.200 1.371 4.495 1.00 48.59 283 ALA A O 1
ATOM 2222 N N . LYS A 1 284 ? 20.432 2.152 6.576 1.00 57.22 284 LYS A N 1
ATOM 2223 C CA . LYS A 1 284 ? 20.055 0.889 7.254 1.00 57.22 284 LYS A CA 1
ATOM 2224 C C . LYS A 1 284 ? 18.561 0.549 7.163 1.00 57.22 284 LYS A C 1
ATOM 2226 O O . LYS A 1 284 ? 18.133 -0.498 7.660 1.00 57.22 284 LYS A O 1
ATOM 2231 N N . GLU A 1 285 ? 17.755 1.410 6.547 1.00 62.88 285 GLU A N 1
ATOM 2232 C CA . GLU A 1 285 ? 16.301 1.289 6.491 1.00 62.88 285 GLU A CA 1
ATOM 2233 C C . GLU A 1 285 ? 15.785 1.355 5.051 1.00 62.88 285 GLU A C 1
ATOM 2235 O O . GLU A 1 285 ? 16.222 2.180 4.252 1.00 62.88 285 GLU A O 1
ATOM 2240 N N . LEU A 1 286 ? 14.837 0.464 4.738 1.00 69.31 286 LEU A N 1
ATOM 2241 C CA . LEU A 1 286 ? 14.178 0.397 3.438 1.00 69.31 286 LEU A CA 1
ATOM 2242 C C . LEU A 1 286 ? 13.344 1.666 3.229 1.00 69.31 286 LEU A C 1
ATOM 2244 O O . LEU A 1 286 ? 12.408 1.923 3.991 1.00 69.31 286 LEU A O 1
ATOM 2248 N N . LYS A 1 287 ? 13.678 2.433 2.189 1.00 74.00 287 LYS A N 1
ATOM 2249 C CA . LYS A 1 287 ? 13.013 3.696 1.848 1.00 74.00 287 LYS A CA 1
ATOM 2250 C C . LYS A 1 287 ? 12.435 3.631 0.442 1.00 74.00 287 LYS A C 1
ATOM 2252 O O . LYS A 1 287 ? 13.088 3.130 -0.465 1.00 74.00 287 LYS A O 1
ATOM 2257 N N . VAL A 1 288 ? 11.232 4.158 0.251 1.00 73.69 288 VAL A N 1
ATOM 2258 C CA . VAL A 1 288 ? 10.562 4.230 -1.049 1.00 73.69 288 VAL A CA 1
ATOM 2259 C C . VAL A 1 288 ? 10.138 5.666 -1.337 1.00 73.69 288 VAL A C 1
ATOM 2261 O O . VAL A 1 288 ? 9.436 6.275 -0.529 1.00 73.69 288 VAL A O 1
ATOM 2264 N N . GLU A 1 289 ? 10.530 6.201 -2.490 1.00 75.25 289 GLU A N 1
ATOM 2265 C CA . GLU A 1 289 ? 10.162 7.538 -2.960 1.00 75.25 289 GLU A CA 1
ATOM 2266 C C . GLU A 1 289 ? 9.488 7.501 -4.337 1.00 75.25 289 GLU A C 1
ATOM 2268 O O . GLU A 1 289 ? 9.875 6.716 -5.203 1.00 75.25 289 GLU A O 1
ATOM 2273 N N . PHE A 1 290 ? 8.496 8.373 -4.547 1.00 73.94 290 PHE A N 1
ATOM 2274 C CA . PHE A 1 290 ? 7.762 8.505 -5.815 1.00 73.94 290 PHE A CA 1
ATOM 2275 C C . PHE A 1 290 ? 7.866 9.903 -6.399 1.00 73.94 290 PHE A C 1
ATOM 2277 O O . PHE A 1 290 ? 7.705 10.882 -5.663 1.00 73.94 290 PHE A O 1
ATOM 2284 N N . SER A 1 291 ? 8.009 9.987 -7.723 1.00 70.88 291 SER A N 1
ATOM 2285 C CA . SER A 1 291 ? 7.874 11.252 -8.441 1.00 70.88 291 SER A CA 1
ATOM 2286 C C . SER A 1 291 ? 6.438 11.776 -8.417 1.00 70.88 291 SER A C 1
ATOM 2288 O O . SER A 1 291 ? 5.453 11.032 -8.366 1.00 70.88 291 SER A O 1
ATOM 2290 N N . LYS A 1 292 ? 6.311 13.102 -8.457 1.00 65.81 292 LYS A N 1
ATOM 2291 C CA . LYS A 1 292 ? 5.027 13.785 -8.592 1.00 65.81 292 LYS A CA 1
ATOM 2292 C C . LYS A 1 292 ? 4.522 13.651 -10.033 1.00 65.81 292 LYS A C 1
ATOM 2294 O O . LYS A 1 292 ? 4.928 14.418 -10.899 1.00 65.81 292 LYS A O 1
ATOM 2299 N N . SER A 1 293 ? 3.621 12.702 -10.286 1.00 64.75 293 SER A N 1
ATOM 2300 C CA . SER A 1 293 ? 2.851 12.670 -11.537 1.00 64.75 293 SER A CA 1
ATOM 2301 C C . SER A 1 293 ? 1.549 13.461 -11.392 1.00 64.75 293 SER A C 1
ATOM 2303 O O . SER A 1 293 ? 0.861 13.351 -10.375 1.00 64.75 293 SER A O 1
ATOM 2305 N N . ALA A 1 294 ? 1.198 14.242 -12.417 1.00 58.28 294 ALA A N 1
ATOM 2306 C CA . ALA A 1 294 ? -0.089 14.935 -12.506 1.00 58.28 294 ALA A CA 1
ATOM 2307 C C . ALA A 1 294 ? -1.261 13.975 -12.794 1.00 58.28 294 ALA A C 1
ATOM 2309 O O . ALA A 1 294 ? -2.402 14.301 -12.477 1.00 58.28 294 ALA A O 1
ATOM 2310 N N . LYS A 1 295 ? -0.973 12.799 -13.368 1.00 70.94 2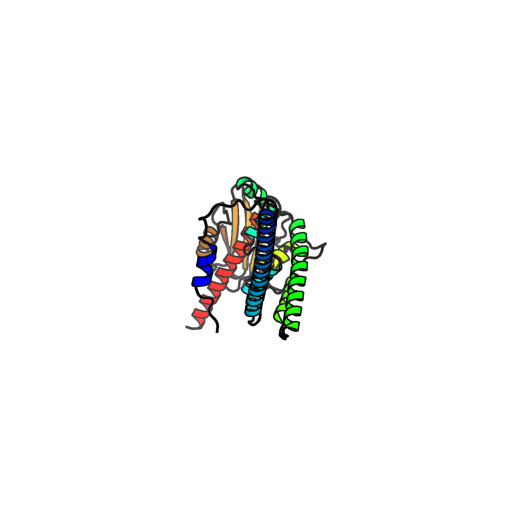95 LYS A N 1
ATOM 2311 C CA . LYS A 1 295 ? -1.945 11.773 -13.763 1.00 70.94 295 LYS A CA 1
ATOM 2312 C C . LYS A 1 295 ? -1.507 10.409 -13.245 1.00 70.94 295 LYS A C 1
ATOM 2314 O O . LYS A 1 295 ? -0.393 9.956 -13.514 1.00 70.94 295 LYS A O 1
ATOM 2319 N N . ILE A 1 296 ? -2.350 9.774 -12.438 1.00 80.00 296 ILE A N 1
ATOM 2320 C CA . ILE A 1 296 ? -2.076 8.457 -11.854 1.00 80.00 296 ILE A CA 1
ATOM 2321 C C . ILE A 1 296 ? -3.268 7.575 -12.155 1.00 80.00 296 ILE A C 1
ATOM 2323 O O . ILE A 1 296 ? -4.366 7.807 -11.649 1.00 80.00 296 ILE A O 1
ATOM 2327 N N . THR A 1 297 ? -3.037 6.541 -12.952 1.00 87.06 297 THR A N 1
ATOM 2328 C CA . THR A 1 297 ? -4.069 5.566 -13.275 1.00 87.06 297 THR A CA 1
ATOM 2329 C C . THR A 1 297 ? -4.140 4.474 -12.195 1.00 87.06 297 THR A C 1
ATOM 2331 O O . THR A 1 297 ? -3.129 4.147 -11.560 1.00 87.06 297 THR A O 1
ATOM 2334 N N . PRO A 1 298 ? -5.319 3.866 -11.980 1.00 88.81 298 PRO A N 1
ATOM 2335 C CA . PRO A 1 298 ? -5.507 2.678 -11.153 1.00 88.81 298 PRO A CA 1
ATOM 2336 C C . PRO A 1 298 ? -4.507 1.561 -11.467 1.00 88.81 298 PRO A C 1
ATOM 2338 O O . PRO A 1 298 ? -3.929 0.970 -10.556 1.00 88.81 298 PRO A O 1
ATOM 2341 N N . GLN A 1 299 ? -4.272 1.298 -12.757 1.00 86.94 299 GLN A N 1
ATOM 2342 C CA . GLN A 1 299 ? -3.327 0.279 -13.204 1.00 86.94 299 GLN A CA 1
ATOM 2343 C C . GLN A 1 299 ? -1.900 0.593 -12.744 1.00 86.94 299 GLN A C 1
ATOM 2345 O O . GLN A 1 299 ? -1.216 -0.285 -12.219 1.00 86.94 299 GLN A O 1
ATOM 2350 N N . LEU A 1 300 ? -1.465 1.846 -12.893 1.00 86.06 300 LEU A N 1
ATOM 2351 C CA . LEU A 1 300 ? -0.122 2.255 -12.498 1.00 86.06 300 LEU A CA 1
ATOM 2352 C C . LEU A 1 300 ? 0.099 2.087 -10.992 1.00 86.06 300 LEU A C 1
ATOM 2354 O O . LEU A 1 300 ? 1.154 1.617 -10.579 1.00 86.06 300 LEU A O 1
ATOM 2358 N N . LEU A 1 301 ? -0.910 2.403 -10.176 1.00 86.81 301 LEU A N 1
ATOM 2359 C CA . LEU A 1 301 ? -0.836 2.257 -8.722 1.00 86.81 301 LEU A CA 1
ATOM 2360 C C . LEU A 1 301 ? -0.681 0.791 -8.282 1.00 86.81 301 LEU A C 1
ATOM 2362 O O . LEU A 1 301 ? 0.085 0.502 -7.363 1.00 86.81 301 LEU A O 1
ATOM 2366 N N . ILE A 1 302 ? -1.369 -0.137 -8.954 1.00 88.69 302 ILE A N 1
ATOM 2367 C CA . ILE A 1 302 ? -1.228 -1.576 -8.685 1.00 88.69 302 ILE A CA 1
ATOM 2368 C C . ILE A 1 302 ? 0.165 -2.067 -9.097 1.00 88.69 302 ILE A C 1
ATOM 2370 O O . ILE A 1 302 ? 0.810 -2.789 -8.339 1.00 88.69 302 ILE A O 1
ATOM 2374 N N . IL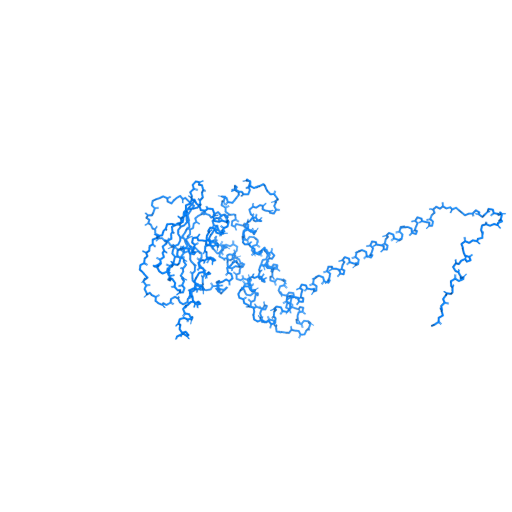E A 1 303 ? 0.655 -1.652 -10.269 1.00 88.19 303 ILE A N 1
ATOM 2375 C CA . ILE A 1 303 ? 1.990 -2.030 -10.757 1.00 88.19 303 ILE A CA 1
ATOM 2376 C C . ILE A 1 303 ? 3.077 -1.520 -9.810 1.00 88.19 303 ILE A C 1
ATOM 2378 O O . ILE A 1 303 ? 3.986 -2.263 -9.446 1.00 88.19 303 ILE A O 1
ATOM 2382 N N . VAL A 1 304 ? 2.958 -0.269 -9.369 1.00 86.19 304 VAL A N 1
ATOM 2383 C CA . VAL A 1 304 ? 3.833 0.338 -8.363 1.00 86.19 304 VAL A CA 1
ATOM 2384 C C . VAL A 1 304 ? 3.873 -0.511 -7.094 1.00 86.19 304 VAL A C 1
ATOM 2386 O O . VAL A 1 304 ? 4.954 -0.880 -6.638 1.00 86.19 304 VAL A O 1
ATOM 2389 N N . HIS A 1 305 ? 2.707 -0.850 -6.538 1.00 88.06 305 HIS A N 1
ATOM 2390 C CA . HIS A 1 305 ? 2.608 -1.681 -5.336 1.00 88.06 305 HIS A CA 1
ATOM 2391 C C . HIS A 1 305 ? 3.309 -3.032 -5.512 1.00 88.06 305 HIS A C 1
ATOM 2393 O O . HIS A 1 305 ? 4.095 -3.435 -4.650 1.00 88.06 305 HIS A O 1
ATOM 2399 N N . ALA A 1 306 ? 3.089 -3.688 -6.651 1.00 89.50 306 ALA A N 1
ATOM 2400 C CA . ALA A 1 306 ? 3.708 -4.965 -6.962 1.00 89.50 306 ALA A CA 1
ATOM 2401 C C . ALA A 1 306 ? 5.238 -4.876 -7.081 1.00 89.50 306 ALA A C 1
ATOM 2403 O O . ALA A 1 306 ? 5.944 -5.719 -6.530 1.00 89.50 306 ALA A O 1
ATOM 2404 N N . ILE A 1 307 ? 5.770 -3.836 -7.730 1.00 89.94 307 ILE A N 1
ATOM 2405 C CA . ILE A 1 307 ? 7.221 -3.626 -7.848 1.00 89.94 307 ILE A CA 1
ATOM 2406 C C . ILE A 1 307 ? 7.854 -3.440 -6.471 1.00 89.94 307 ILE A C 1
ATOM 2408 O O . ILE A 1 307 ? 8.855 -4.089 -6.175 1.00 89.94 307 ILE A O 1
ATOM 2412 N N . ILE A 1 308 ? 7.263 -2.602 -5.610 1.00 87.25 308 ILE A N 1
ATOM 2413 C CA . ILE A 1 308 ? 7.769 -2.395 -4.243 1.00 87.25 308 ILE A CA 1
ATOM 2414 C C . ILE A 1 308 ? 7.816 -3.726 -3.496 1.00 87.25 308 ILE A C 1
ATOM 2416 O O . ILE A 1 308 ? 8.829 -4.044 -2.872 1.00 87.25 308 ILE A O 1
ATOM 2420 N N . LYS A 1 309 ? 6.732 -4.509 -3.569 1.00 87.38 309 LYS A N 1
ATOM 2421 C CA . LYS A 1 309 ? 6.642 -5.828 -2.940 1.00 87.38 309 LYS A CA 1
ATOM 2422 C C . LYS A 1 309 ? 7.761 -6.751 -3.433 1.00 87.38 309 LYS A C 1
ATOM 2424 O O . LYS A 1 309 ? 8.519 -7.254 -2.610 1.00 87.38 309 LYS A O 1
ATOM 2429 N N . ILE A 1 310 ? 7.912 -6.911 -4.748 1.00 90.00 310 ILE A N 1
ATOM 2430 C CA . ILE A 1 310 ? 8.917 -7.800 -5.352 1.00 90.00 310 ILE A CA 1
ATOM 2431 C C . ILE A 1 310 ? 10.335 -7.378 -4.955 1.00 90.00 310 ILE A C 1
ATOM 2433 O O . ILE A 1 310 ? 11.124 -8.208 -4.511 1.00 90.00 310 ILE A O 1
ATOM 2437 N N . VAL A 1 311 ? 10.665 -6.088 -5.071 1.00 89.50 311 VAL A N 1
ATOM 2438 C CA . VAL A 1 311 ? 11.994 -5.582 -4.692 1.00 89.50 311 VAL A CA 1
ATOM 2439 C C . VAL A 1 311 ? 12.269 -5.823 -3.209 1.00 89.50 311 VAL A C 1
ATOM 2441 O O . VAL A 1 311 ? 13.360 -6.260 -2.853 1.00 89.50 311 VAL A O 1
ATOM 2444 N N . THR A 1 312 ? 11.275 -5.608 -2.347 1.00 85.44 312 THR A N 1
ATOM 2445 C CA . THR A 1 312 ? 11.412 -5.829 -0.902 1.00 85.44 312 THR A CA 1
ATOM 2446 C C . THR A 1 312 ? 11.597 -7.310 -0.554 1.00 85.44 312 THR A C 1
ATOM 2448 O O . THR A 1 312 ? 12.400 -7.652 0.312 1.00 85.44 312 THR A O 1
ATOM 2451 N N . GLU A 1 313 ? 10.882 -8.217 -1.223 1.00 86.56 313 GLU A N 1
ATOM 2452 C CA . GLU A 1 313 ? 11.039 -9.668 -1.043 1.00 86.56 313 GLU A CA 1
ATOM 2453 C C . GLU A 1 313 ? 12.429 -10.154 -1.483 1.00 86.56 313 GLU A C 1
ATOM 2455 O O . GLU A 1 313 ? 13.054 -10.977 -0.801 1.00 86.56 313 GLU A O 1
ATOM 2460 N N . LEU A 1 314 ? 12.946 -9.609 -2.588 1.00 87.38 314 LEU A N 1
ATOM 2461 C CA . LEU A 1 314 ? 14.303 -9.886 -3.055 1.00 87.38 314 LEU A CA 1
ATOM 2462 C C . LEU A 1 314 ? 15.351 -9.368 -2.067 1.00 87.38 314 LEU A C 1
ATOM 2464 O O . LEU A 1 314 ? 16.266 -10.114 -1.724 1.00 87.38 314 LEU A O 1
ATOM 2468 N N . ASP A 1 315 ? 15.188 -8.144 -1.562 1.00 84.81 315 ASP A N 1
ATOM 2469 C CA . ASP A 1 315 ? 16.078 -7.558 -0.554 1.00 84.81 315 ASP A CA 1
ATOM 2470 C C . ASP A 1 315 ? 16.109 -8.410 0.724 1.00 84.81 315 ASP A C 1
ATOM 2472 O O . ASP A 1 315 ? 17.166 -8.836 1.179 1.00 84.81 315 ASP A O 1
ATOM 2476 N N . ASN A 1 316 ? 14.947 -8.803 1.247 1.00 81.69 316 ASN A N 1
ATOM 2477 C CA . ASN A 1 316 ? 14.881 -9.685 2.415 1.00 81.69 316 ASN A CA 1
ATOM 2478 C C . ASN A 1 316 ? 15.570 -11.041 2.177 1.00 81.69 316 ASN A C 1
ATOM 2480 O O . ASN A 1 316 ? 16.192 -11.596 3.087 1.00 81.69 316 ASN A O 1
ATOM 2484 N N . THR A 1 317 ? 15.488 -11.575 0.956 1.00 79.56 317 THR A N 1
ATOM 2485 C CA . THR A 1 317 ? 16.194 -12.808 0.579 1.00 79.56 317 THR A CA 1
ATOM 2486 C C . THR A 1 317 ? 17.711 -12.606 0.562 1.00 79.56 317 THR A C 1
ATOM 2488 O O . THR A 1 317 ? 18.435 -13.494 1.016 1.00 79.56 317 THR A O 1
ATOM 2491 N N . GLY A 1 318 ? 18.189 -11.448 0.098 1.00 72.38 318 GLY A N 1
ATOM 2492 C CA . GLY A 1 318 ? 19.598 -11.051 0.163 1.00 72.38 318 GLY A CA 1
ATOM 2493 C C . GLY A 1 318 ? 20.125 -11.047 1.598 1.00 72.38 318 GLY A C 1
ATOM 2494 O O . GLY A 1 318 ? 21.096 -11.740 1.896 1.00 72.38 318 GLY A O 1
ATOM 2495 N N . THR A 1 319 ? 19.397 -10.415 2.523 1.00 66.75 319 THR A N 1
ATOM 2496 C CA . THR A 1 319 ? 19.777 -10.374 3.948 1.00 66.75 319 THR A CA 1
ATOM 2497 C C . THR A 1 319 ? 19.866 -11.767 4.576 1.00 66.75 319 THR A C 1
ATOM 2499 O O . THR A 1 319 ? 20.738 -12.034 5.401 1.00 66.75 319 THR A O 1
ATOM 2502 N N . LEU A 1 320 ? 18.979 -12.696 4.199 1.00 62.16 320 LEU A N 1
ATOM 2503 C CA . LEU A 1 320 ? 19.049 -14.082 4.679 1.00 62.16 320 LEU A CA 1
ATOM 2504 C C . LEU A 1 320 ? 20.280 -14.828 4.145 1.00 62.16 320 LEU A C 1
ATOM 2506 O O . LEU A 1 320 ? 20.798 -15.715 4.823 1.00 62.16 320 LEU A O 1
ATOM 2510 N N . GLN A 1 321 ? 20.735 -14.504 2.935 1.00 64.06 321 GLN A N 1
ATOM 2511 C CA . GLN A 1 321 ? 21.937 -15.096 2.352 1.00 64.06 321 GLN A CA 1
ATOM 2512 C C . GLN A 1 321 ? 23.216 -14.528 2.972 1.00 64.06 321 GLN A C 1
ATOM 2514 O O . GLN A 1 321 ? 24.151 -15.295 3.188 1.00 64.06 321 GLN A O 1
ATOM 2519 N N . GLU A 1 322 ? 23.251 -13.234 3.293 1.00 60.69 322 GLU A N 1
ATOM 2520 C CA . GLU A 1 322 ? 24.369 -12.609 4.013 1.00 60.69 322 GLU A CA 1
ATOM 2521 C C . GLU A 1 322 ? 24.537 -13.191 5.417 1.00 60.69 322 GLU A C 1
ATOM 2523 O O . GLU A 1 322 ? 25.612 -13.689 5.737 1.00 60.69 322 GLU A O 1
ATOM 2528 N N . LYS A 1 323 ? 23.456 -13.283 6.204 1.00 58.50 323 LYS A N 1
ATOM 2529 C CA . LYS A 1 323 ? 23.505 -13.895 7.546 1.00 58.50 323 LYS A CA 1
ATOM 2530 C C . LYS A 1 323 ? 24.043 -15.327 7.536 1.00 58.50 323 LYS A C 1
ATOM 2532 O O . LYS A 1 323 ? 24.830 -15.701 8.393 1.00 58.50 323 LYS A O 1
ATOM 2537 N N . ARG A 1 324 ? 23.666 -16.132 6.534 1.00 60.25 324 ARG A N 1
ATOM 2538 C CA . ARG A 1 324 ? 24.190 -17.503 6.383 1.00 60.25 324 ARG A CA 1
ATOM 2539 C C . ARG A 1 324 ? 25.676 -17.552 6.030 1.00 60.25 324 ARG A C 1
ATOM 2541 O O . ARG A 1 324 ? 26.301 -18.569 6.296 1.00 60.25 324 ARG A O 1
ATOM 2548 N N . LYS A 1 325 ? 26.224 -16.513 5.393 1.00 59.84 325 LYS A N 1
ATOM 2549 C CA . LYS A 1 325 ? 27.663 -16.412 5.110 1.00 59.84 325 LYS A CA 1
ATOM 2550 C C . LYS A 1 325 ? 28.457 -15.976 6.343 1.00 59.84 325 LYS A C 1
ATOM 2552 O O . LYS A 1 325 ? 29.608 -16.364 6.446 1.00 59.84 325 LYS A O 1
ATOM 2557 N N . GLU A 1 326 ? 27.863 -15.195 7.244 1.00 55.50 326 GLU A N 1
ATOM 2558 C CA . GLU A 1 326 ? 28.495 -14.766 8.504 1.00 55.50 326 GLU A CA 1
ATOM 2559 C C . GLU A 1 326 ? 28.524 -15.870 9.579 1.00 55.50 326 GLU A C 1
ATOM 2561 O O . GLU A 1 326 ? 29.374 -15.845 10.465 1.00 55.50 326 GLU A O 1
ATOM 2566 N N . GLU A 1 327 ? 27.605 -16.839 9.511 1.00 53.41 327 GLU A N 1
ATOM 2567 C CA . GLU A 1 327 ? 27.527 -17.988 10.432 1.00 53.41 327 GLU A CA 1
ATOM 2568 C C . GLU A 1 327 ? 28.418 -19.189 10.030 1.00 53.41 327 GLU A C 1
ATOM 2570 O O . GLU A 1 327 ? 28.452 -20.188 10.754 1.00 53.41 327 GLU A O 1
ATOM 2575 N N . LEU A 1 328 ? 29.123 -19.110 8.893 1.00 47.06 328 LEU A N 1
ATOM 2576 C CA . LEU A 1 328 ? 30.032 -20.139 8.354 1.00 47.06 328 LEU A CA 1
ATOM 2577 C C . LEU A 1 328 ? 31.500 -19.715 8.477 1.00 47.06 328 LEU A C 1
ATOM 2579 O O . LEU A 1 328 ? 32.324 -20.609 8.779 1.00 47.06 328 LEU A O 1
#

Foldseek 3Di:
DDDDDPVVVVVVPDDPDDDDDDDDDPDDPVVVVVVVVVVVVVVVVVVVVVVVVVVVVVVVLVVVVVCQVDPDALLSLLVLLCVLLVHDLALLVRLLCQQCVNDDDDPVVSVVSLPAFRDLVSLLVSLQVSLVSSLVVLVVSCVVCVVVVNNPCPVSVVSNVLSVCLRDDPPDDSQSSLQSVLLSNCSLADSDPPFAEGEADAPDDPDDPPADLAKKWKWKQFLQWGIKIWIWGDDPQFIAIEIETAPPQPLVQLQVQLVVPPLHRYPDGYHYDHDHDPPPPPCNHIHMYMHDRPGDGNSNSSSVSSSSVSSSVSRVVSVVVVVVVVVD